Protein 2Y5C (pdb70)

Organism: Homo sapiens (NCBI:txid9606)

InterPro domains:
  IPR001041 2Fe-2S ferredoxin-type iron-sulfur binding domain [PF00111] (77-155)
  IPR001041 2Fe-2S ferredoxin-type iron-sulfur binding domain [PS51085] (68-170)
  IPR001041 2Fe-2S ferredoxin-type iron-sulfur binding domain [cd00207] (71-160)
  IPR001055 Adrenodoxin-like [PR00355] (105-115)
  IPR001055 Adrenodoxin-like [PR00355] (124-138)
  IPR001055 Adrenodoxin-like [PR00355] (147-155)
  IPR001055 Adrenodoxin-like [PTHR23426] (45-182)
  IPR012675 Beta-grasp domain superfamily [G3DSA:3.10.20.30] (64-178)
  IPR018298 Adrenodoxin, iron-sulphur binding site [PS00814] (105-115)
  IPR036010 2Fe-2S ferredoxin-like superfamily [SSF54292] (69-169)

Radius of gyration: 18.87 Å; Cα contacts (8 Å, |Δi|>4): 452; chains: 2; bounding box: 37×44×58 Å

Foldseek 3Di:
DQWAWEWEQALVRDIDIDTDGFFDQQQVRCVVRPHPQDDPPQLPLPAQSQKWFKDPQLQVVADDDDVSQVVRLVPWPPRDPRIGRSRRDGDDNSCRHMYTYDHNDGD/DQWAWEWEQALVRDIRIDTDGFFDQQQVSCVVVVHPQDDVPVLPLPAQSQKWFKDPQCQVVFPDDDPSQVVRLVPWPPRDPRIGRRRRGGDDNSCRHMYTYDHNDGD

GO terms:
  GO:0044571 [2Fe-2S] cluster assembly (P, IDA)
  GO:0044572 [4Fe-4S] cluster assembly (P, IDA)
  GO:0009055 electron transfer activity (F, IDA)
  GO:0006744 ubiquinone biosynthetic process (P, IDA)
  GO:0005739 mitochondrion (C, EXP)
  GO:0005515 protein binding (F, IPI)
  GO:0005739 mitochondrion (C, HTP)
  GO:0005759 mitochondrial matrix (C, TAS)
  GO:0005739 mitochondrion (C, IDA)

CATH classification: 3.10.20.30

Structure (mmCIF, N/CA/C/O backbone):
data_2Y5C
#
_entry.id   2Y5C
#
_cell.length_a   51.380
_cell.length_b   35.450
_cell.length_c   75.510
_cell.angle_alpha   90.00
_cell.angle_beta   105.13
_cell.angle_gamma   90.00
#
_symmetry.space_group_name_H-M   'P 1 21 1'
#
loop_
_entity.id
_entity.type
_entity.pdbx_description
1 polymer 'ADRENODOXIN-LIKE PROTEIN, MITOCHONDRIAL'
2 non-polymer 'FE2/S2 (INORGANIC) CLUSTER'
3 non-polymer 'SULFATE ION'
4 water water
#
loop_
_atom_site.group_PDB
_atom_site.id
_atom_site.type_symbol
_atom_site.label_atom_id
_atom_site.label_alt_id
_atom_site.label_comp_id
_atom_site.label_asym_id
_atom_site.label_entity_id
_atom_site.label_seq_id
_atom_site.pdbx_PDB_ins_code
_atom_site.Cartn_x
_atom_site.Cartn_y
_atom_site.Cartn_z
_atom_site.occupancy
_atom_site.B_iso_or_equiv
_atom_site.auth_seq_id
_atom_site.auth_comp_id
_atom_site.auth_asym_id
_atom_site.auth_atom_id
_atom_site.pdbx_PDB_model_num
ATOM 1 N N . SER A 1 3 ? -0.311 0.595 27.682 1.00 32.73 3 SER A N 1
ATOM 2 C CA . SER A 1 3 ? 0.309 1.086 28.960 1.00 31.43 3 SER A CA 1
ATOM 3 C C . SER A 1 3 ? 0.100 0.139 30.130 1.00 30.25 3 SER A C 1
ATOM 4 O O . SER A 1 3 ? -0.889 -0.592 30.183 1.00 30.18 3 SER A O 1
ATOM 7 N N . ASP A 1 4 ? 1.031 0.182 31.087 1.00 29.31 4 ASP A N 1
ATOM 8 C CA . ASP A 1 4 ? 0.818 -0.450 32.389 1.00 27.76 4 ASP A CA 1
ATOM 9 C C . ASP A 1 4 ? 0.291 0.520 33.463 1.00 24.62 4 ASP A C 1
ATOM 10 O O . ASP A 1 4 ? 0.079 0.108 34.593 1.00 23.25 4 ASP A O 1
ATOM 15 N N . VAL A 1 5 ? 0.089 1.795 33.109 1.00 22.57 5 VAL A N 1
ATOM 16 C CA . VAL A 1 5 ? -0.398 2.807 34.059 1.00 20.61 5 VAL A CA 1
ATOM 17 C C . VAL A 1 5 ? -1.875 2.603 34.341 1.00 18.57 5 VAL A C 1
ATOM 18 O O . VAL A 1 5 ? -2.656 2.316 33.427 1.00 19.31 5 VAL A O 1
ATOM 22 N N . VAL A 1 6 ? -2.233 2.687 35.614 1.00 16.79 6 VAL A N 1
ATOM 23 C CA . VAL A 1 6 ? -3.632 2.731 36.042 1.00 15.90 6 VAL A CA 1
ATOM 24 C C . VAL A 1 6 ? -3.773 3.860 37.059 1.00 15.59 6 VAL A C 1
ATOM 25 O O . VAL A 1 6 ? -3.278 3.777 38.194 1.00 15.32 6 VAL A O 1
ATOM 29 N N . ASN A 1 7 ? -4.439 4.925 36.640 1.00 15.62 7 ASN A N 1
ATOM 30 C CA . ASN A 1 7 ? -4.710 6.049 37.533 1.00 16.53 7 ASN A CA 1
ATOM 31 C C . ASN A 1 7 ? -5.890 5.765 38.417 1.00 16.15 7 ASN A C 1
ATOM 32 O O . ASN A 1 7 ? -6.932 5.310 37.948 1.00 17.35 7 ASN A O 1
ATOM 37 N N . VAL A 1 8 ? -5.728 6.016 39.717 1.00 14.96 8 VAL A N 1
ATOM 38 C CA . VAL A 1 8 ? -6.832 5.916 40.663 1.00 13.47 8 VAL A CA 1
ATOM 39 C C . VAL A 1 8 ? -6.850 7.151 41.567 1.00 13.79 8 VAL A C 1
ATOM 40 O O . VAL A 1 8 ? -5.985 7.987 41.477 1.00 13.63 8 VAL A O 1
ATOM 44 N N . VAL A 1 9 ? -7.882 7.280 42.386 1.00 13.54 9 VAL A N 1
ATOM 45 C CA . VAL A 1 9 ? -7.959 8.376 43.359 1.00 14.38 9 VAL A CA 1
ATOM 46 C C . VAL A 1 9 ? -8.352 7.782 44.703 1.00 14.01 9 VAL A C 1
ATOM 47 O O . VAL A 1 9 ? -9.316 7.014 44.796 1.00 13.01 9 VAL A O 1
ATOM 51 N N . PHE A 1 10 ? -7.566 8.101 45.734 1.00 13.59 10 PHE A N 1
ATOM 52 C CA . PHE A 1 10 ? -7.937 7.825 47.110 1.00 13.39 10 PHE A CA 1
ATOM 53 C C . PHE A 1 10 ? -8.590 9.069 47.685 1.00 14.06 10 PHE A C 1
ATOM 54 O O . PHE A 1 10 ? -8.138 10.213 47.436 1.00 15.18 10 PHE A O 1
ATOM 62 N N . VAL A 1 11 ? -9.682 8.859 48.411 1.00 13.29 11 VAL A N 1
ATOM 63 C CA . VAL A 1 11 ? -10.343 9.943 49.099 1.00 13.92 11 VAL A CA 1
ATOM 64 C C . VAL A 1 11 ? -10.117 9.661 50.572 1.00 14.65 11 VAL A C 1
ATOM 65 O O . VAL A 1 11 ? -10.612 8.660 51.085 1.00 14.39 11 VAL A O 1
ATOM 69 N N . ASP A 1 12 ? -9.318 10.497 51.212 1.00 14.93 12 ASP A N 1
ATOM 70 C CA . ASP A 1 12 ? -8.964 10.268 52.609 1.00 15.42 12 ASP A CA 1
ATOM 71 C C . ASP A 1 12 ? -10.128 10.584 53.570 1.00 15.32 12 ASP A C 1
ATOM 72 O O . ASP A 1 12 ? -11.204 11.010 53.159 1.00 15.32 12 ASP A O 1
ATOM 77 N N . ARG A 1 13 ? -9.925 10.297 54.843 1.00 14.57 13 ARG A N 1
ATOM 78 C CA . ARG A 1 13 ? -11.000 10.445 55.839 1.00 16.39 13 ARG A CA 1
ATOM 79 C C . ARG A 1 13 ? -11.449 11.896 56.038 1.00 18.53 13 ARG A C 1
ATOM 80 O O . ARG A 1 13 ? -12.566 12.133 56.502 1.00 20.30 13 ARG A O 1
ATOM 88 N N . SER A 1 14 ? -10.608 12.858 55.674 1.00 20.56 14 SER A N 1
ATOM 89 C CA . SER A 1 14 ? -10.989 14.268 55.715 1.00 22.95 14 SER A CA 1
ATOM 90 C C . SER A 1 14 ? -11.718 14.745 54.462 1.00 23.46 14 SER A C 1
ATOM 91 O O . SER A 1 14 ? -12.201 15.887 54.421 1.00 24.59 14 SER A O 1
ATOM 94 N N . GLY A 1 15 ? -11.772 13.902 53.437 1.00 21.50 15 GLY A N 1
ATOM 95 C CA . GLY A 1 15 ? -12.441 14.243 52.181 1.00 22.04 15 GLY A CA 1
ATOM 96 C C . GLY A 1 15 ? -11.490 14.706 51.087 1.00 22.32 15 GLY A C 1
ATOM 97 O O . GLY A 1 15 ? -11.921 14.991 49.953 1.00 23.34 15 GLY A O 1
ATOM 98 N N . GLN A 1 16 ? -10.201 14.760 51.407 1.00 22.06 16 GLN A N 1
ATOM 99 C CA . GLN A 1 16 ? -9.161 15.151 50.428 1.00 22.69 16 GLN A CA 1
ATOM 100 C C . GLN A 1 16 ? -8.950 14.070 49.363 1.00 20.23 16 GLN A C 1
ATOM 101 O O . GLN A 1 16 ? -8.762 12.891 49.679 1.00 18.82 16 GLN A O 1
ATOM 107 N N . ARG A 1 17 ? -8.974 14.487 48.099 1.00 19.65 17 ARG A N 1
ATOM 108 C CA . ARG A 1 17 ? -8.741 13.567 46.997 1.00 18.53 17 ARG A CA 1
ATOM 109 C C . ARG A 1 17 ? -7.245 13.500 46.722 1.00 18.52 17 ARG A C 1
ATOM 110 O O . ARG A 1 17 ? -6.560 14.535 46.642 1.00 19.80 17 ARG A O 1
ATOM 118 N N . ILE A 1 18 ? -6.740 12.288 46.583 1.00 16.22 18 ILE A N 1
ATOM 119 C CA . ILE A 1 18 ? -5.321 12.049 46.404 1.00 17.41 18 ILE A CA 1
ATOM 120 C C . ILE A 1 18 ? -5.151 11.188 45.132 1.00 16.04 18 ILE A C 1
ATOM 121 O O . ILE A 1 18 ? -5.324 9.949 45.163 1.00 15.41 18 ILE A O 1
ATOM 126 N N . PRO A 1 19 ? -4.882 11.844 43.992 1.00 17.22 19 PRO A N 1
ATOM 127 C CA . PRO A 1 19 ? -4.684 11.078 42.771 1.00 16.63 19 PRO A CA 1
ATOM 128 C C . PRO A 1 19 ? -3.393 10.296 42.848 1.00 16.99 19 PRO A C 1
ATOM 129 O O . PRO A 1 19 ? -2.381 10.830 43.315 1.00 18.97 19 PRO A O 1
ATOM 133 N N . VAL A 1 20 ? -3.425 9.044 42.401 1.00 16.98 20 VAL A N 1
ATOM 134 C CA . VAL A 1 20 ? -2.234 8.184 42.388 1.00 17.71 20 VAL A CA 1
ATOM 135 C C . VAL A 1 20 ? -2.090 7.487 41.037 1.00 18.79 20 VAL A C 1
ATOM 136 O O . VAL A 1 20 ? -3.044 6.920 40.507 1.00 18.71 20 VAL A O 1
ATOM 140 N N . SER A 1 21 ? -0.884 7.568 40.473 1.00 19.99 21 SER A N 1
ATOM 141 C CA . SER A 1 21 ? -0.565 6.875 39.238 1.00 20.64 21 SER A CA 1
ATOM 142 C C . SER A 1 21 ? -0.031 5.500 39.630 1.00 21.11 21 SER A C 1
ATOM 143 O O . SER A 1 21 ? 1.137 5.344 40.030 1.00 21.88 21 SER A O 1
ATOM 146 N N . GLY A 1 22 ? -0.921 4.524 39.605 1.00 19.54 22 GLY A N 1
ATOM 147 C CA . GLY A 1 22 ? -0.568 3.150 39.907 1.00 20.07 22 GLY A CA 1
ATOM 148 C C . GLY A 1 22 ? -0.186 2.378 38.663 1.00 20.19 22 GLY A C 1
ATOM 149 O O . GLY A 1 22 ? -0.113 2.925 37.558 1.00 19.27 22 GLY A O 1
ATOM 150 N N . ARG A 1 23 ? 0.052 1.088 38.863 1.00 20.17 23 ARG A N 1
ATOM 151 C CA . ARG A 1 23 ? 0.413 0.167 37.795 1.00 20.40 23 ARG A CA 1
ATOM 152 C C . ARG A 1 23 ? -0.441 -1.100 37.850 1.00 20.07 23 ARG A C 1
ATOM 153 O O . ARG A 1 23 ? -0.865 -1.537 38.931 1.00 18.85 23 ARG A O 1
ATOM 161 N N . VAL A 1 24 ? -0.676 -1.694 36.681 1.00 19.43 24 VAL A N 1
ATOM 162 C CA . VAL A 1 24 ? -1.377 -2.974 36.614 1.00 19.97 24 VAL A CA 1
ATOM 163 C C . VAL A 1 24 ? -0.680 -3.975 37.533 1.00 20.55 24 VAL A C 1
ATOM 164 O O . VAL A 1 24 ? 0.551 -4.119 37.489 1.00 20.61 24 VAL A O 1
ATOM 168 N N . GLY A 1 25 ? -1.481 -4.648 38.351 1.00 21.23 25 GLY A N 1
ATOM 169 C CA . GLY A 1 25 ? -0.965 -5.625 39.317 1.00 22.54 25 GLY A CA 1
ATOM 170 C C . GLY A 1 25 ? -0.723 -5.074 40.715 1.00 22.51 25 GLY A C 1
ATOM 171 O O . GLY A 1 25 ? -0.499 -5.849 41.653 1.00 23.54 25 GLY A O 1
ATOM 172 N N . ASP A 1 26 ? -0.774 -3.757 40.890 1.00 21.11 26 ASP A N 1
ATOM 173 C CA . ASP A 1 26 ? -0.590 -3.158 42.226 1.00 20.76 26 ASP A CA 1
ATOM 174 C C . ASP A 1 26 ? -1.713 -3.549 43.183 1.00 19.92 26 ASP A C 1
ATOM 175 O O . ASP A 1 26 ? -2.886 -3.572 42.814 1.00 18.45 26 ASP A O 1
ATOM 180 N N . ASN A 1 27 ? -1.350 -3.851 44.432 1.00 19.94 27 ASN A N 1
ATOM 181 C CA . ASN A 1 27 ? -2.327 -4.073 45.485 1.00 19.59 27 ASN A CA 1
ATOM 182 C C . ASN A 1 27 ? -2.760 -2.706 46.031 1.00 18.30 27 ASN A C 1
ATOM 183 O O . ASN A 1 27 ? -1.919 -1.853 46.316 1.00 19.33 27 ASN A O 1
ATOM 188 N N . VAL A 1 28 ? -4.065 -2.491 46.128 1.00 16.86 28 VAL A N 1
ATOM 189 C CA . VAL A 1 28 ? -4.606 -1.180 46.483 1.00 15.86 28 VAL A CA 1
ATOM 190 C C . VAL A 1 28 ? -4.145 -0.764 47.903 1.00 16.29 28 VAL A C 1
ATOM 191 O O . VAL A 1 28 ? -3.832 0.400 48.134 1.00 16.46 28 VAL A O 1
ATOM 195 N N . LEU A 1 29 ? -4.101 -1.710 48.840 1.00 16.79 29 LEU A N 1
ATOM 196 C CA . LEU A 1 29 ? -3.616 -1.416 50.190 1.00 17.39 29 LEU A CA 1
ATOM 197 C C . LEU A 1 29 ? -2.178 -0.950 50.154 1.00 18.15 29 LEU A C 1
ATOM 198 O O . LEU A 1 29 ? -1.837 0.094 50.726 1.00 18.85 29 LEU A O 1
ATOM 203 N N . HIS A 1 30 ? -1.330 -1.723 49.481 1.00 19.56 30 HIS A N 1
ATOM 204 C CA . HIS A 1 30 ? 0.088 -1.430 49.424 1.00 20.77 30 HIS A CA 1
ATOM 205 C C . HIS A 1 30 ? 0.351 -0.123 48.687 1.00 19.70 30 HIS A C 1
ATOM 206 O O . HIS A 1 30 ? 1.188 0.664 49.113 1.00 20.22 30 HIS A O 1
ATOM 213 N N . LEU A 1 31 ? -0.430 0.138 47.630 1.00 17.88 31 LEU A N 1
ATOM 214 C CA . LEU A 1 31 ? -0.313 1.384 46.871 1.00 17.55 31 LEU A CA 1
ATOM 215 C C . LEU A 1 31 ? -0.651 2.598 47.730 1.00 16.98 31 LEU A C 1
ATOM 216 O O 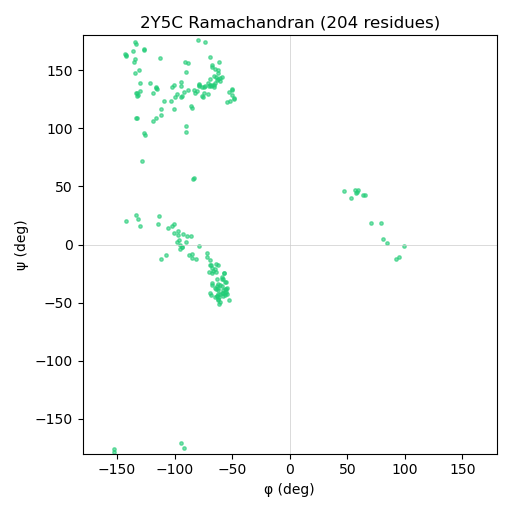. LEU A 1 31 ? 0.045 3.605 47.698 1.00 18.04 31 LEU A O 1
ATOM 221 N N . ALA A 1 32 ? -1.729 2.494 48.507 1.00 17.32 32 ALA A N 1
ATOM 222 C CA . ALA A 1 32 ? -2.148 3.569 49.377 1.00 17.17 32 ALA A CA 1
ATOM 223 C C . ALA A 1 32 ? -1.012 3.920 50.352 1.00 19.04 32 ALA A C 1
ATOM 224 O O . ALA A 1 32 ? -0.685 5.086 50.560 1.00 19.85 32 ALA A O 1
ATOM 226 N N . GLN A 1 33 ? -0.396 2.885 50.910 1.00 20.56 33 GLN A N 1
ATOM 227 C CA . GLN A 1 33 ? 0.652 3.050 51.898 1.00 23.46 33 GLN A CA 1
ATOM 228 C C . GLN A 1 33 ? 1.911 3.672 51.299 1.00 25.19 33 GLN A C 1
ATOM 229 O O . GLN A 1 33 ? 2.602 4.449 51.958 1.00 26.83 33 GLN A O 1
ATOM 235 N N . ARG A 1 34 ? 2.176 3.369 50.036 1.00 25.28 34 ARG A N 1
ATOM 236 C CA . ARG A 1 34 ? 3.292 3.990 49.313 1.00 27.31 34 ARG A CA 1
ATOM 237 C C . ARG A 1 34 ? 3.121 5.482 49.060 1.00 26.84 34 ARG A C 1
ATOM 238 O O . ARG A 1 34 ? 4.116 6.198 48.876 1.00 28.75 34 ARG A O 1
ATOM 246 N N . HIS A 1 35 ? 1.872 5.952 49.068 1.00 25.03 35 HIS A N 1
ATOM 247 C CA . HIS A 1 35 ? 1.547 7.325 48.733 1.00 24.88 35 HIS A CA 1
ATOM 248 C C . HIS A 1 35 ? 0.994 8.156 49.897 1.00 25.33 35 HIS A C 1
ATOM 249 O O . HIS A 1 35 ? 0.317 9.170 49.697 1.00 24.90 35 HIS A O 1
ATOM 256 N N . GLY A 1 36 ? 1.337 7.749 51.118 1.00 25.12 36 GLY A N 1
ATOM 257 C CA . GLY A 1 36 ? 0.995 8.523 52.299 1.00 26.01 36 GLY A CA 1
ATOM 258 C C . GLY A 1 36 ? -0.481 8.530 52.661 1.00 24.35 36 GLY A C 1
ATOM 259 O O . GLY A 1 36 ? -0.920 9.408 53.412 1.00 25.62 36 GLY A O 1
ATOM 260 N N . VAL A 1 37 ? -1.249 7.567 52.140 1.00 22.22 37 VAL A N 1
ATOM 261 C CA . VAL A 1 37 ? -2.664 7.451 52.485 1.00 20.88 37 VAL A CA 1
ATOM 262 C C . VAL A 1 37 ? -2.778 6.498 53.671 1.00 20.75 37 VAL A C 1
ATOM 263 O O . VAL A 1 37 ? -2.184 5.414 53.662 1.00 21.45 37 VAL A O 1
ATOM 267 N N . ASP A 1 38 ? -3.527 6.914 54.690 1.00 20.71 38 ASP A N 1
ATOM 268 C CA . ASP A 1 38 ? -3.585 6.183 55.974 1.00 21.32 38 ASP A CA 1
ATOM 269 C C . ASP A 1 38 ? -4.603 5.040 55.938 1.00 20.45 38 ASP A C 1
ATOM 270 O O . ASP A 1 38 ? -5.513 4.967 56.763 1.00 20.44 38 ASP A O 1
ATOM 275 N N . LEU A 1 39 ? -4.428 4.150 54.973 1.00 19.72 39 LEU A N 1
ATOM 276 C CA . LEU A 1 39 ? -5.189 2.918 54.911 1.00 19.74 39 LEU A CA 1
ATOM 277 C C . LEU A 1 39 ? -4.319 1.844 55.542 1.00 20.33 39 LEU A C 1
ATOM 278 O O . LEU A 1 39 ? -3.263 1.506 55.011 1.00 22.40 39 LEU A O 1
ATOM 283 N N A GLU A 1 40 ? -4.719 1.342 56.699 0.50 20.46 40 GLU A N 1
ATOM 284 N N B GLU A 1 40 ? -4.806 1.326 56.668 0.50 19.97 40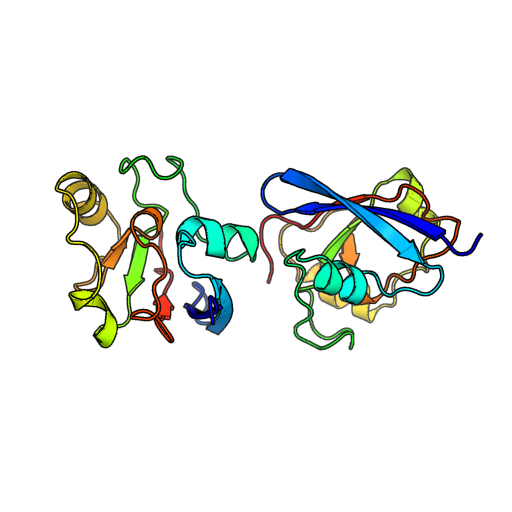 GLU A N 1
ATOM 285 C CA A GLU A 1 40 ? -3.913 0.354 57.404 0.50 21.53 40 GLU A CA 1
ATOM 286 C CA B GLU A 1 40 ? -4.137 0.340 57.516 0.50 20.57 40 GLU A CA 1
ATOM 287 C C A GLU A 1 40 ? -4.442 -1.042 57.198 0.50 20.51 40 GLU A C 1
ATOM 288 C C B GLU A 1 40 ? -4.441 -1.065 57.014 0.50 20.00 40 GLU A C 1
ATOM 289 O O A GLU A 1 40 ? -5.650 -1.234 57.086 0.50 19.24 40 GLU A O 1
ATOM 290 O O B GLU A 1 40 ? -5.495 -1.295 56.428 0.50 18.70 40 GLU A O 1
ATOM 301 N N . GLY A 1 41 ? -3.520 -2.003 57.207 1.00 21.25 41 GLY A N 1
ATOM 302 C CA . GLY A 1 41 ? -3.803 -3.407 56.917 1.00 21.89 41 GLY A CA 1
ATOM 303 C C . GLY A 1 41 ? -3.296 -4.241 58.085 1.00 23.44 41 GLY A C 1
ATOM 304 O O . GLY A 1 41 ? -2.205 -4.830 58.027 1.00 26.82 41 GLY A O 1
ATOM 305 N N . ALA A 1 42 ? -4.093 -4.275 59.150 1.00 23.52 42 ALA A N 1
ATOM 306 C CA . ALA A 1 42 ? -3.678 -4.882 60.412 1.00 24.96 42 ALA A CA 1
ATOM 307 C C . ALA A 1 42 ? -3.220 -6.325 60.246 1.00 26.62 42 ALA A C 1
ATOM 308 O O . ALA A 1 42 ? -2.206 -6.736 60.838 1.00 27.92 42 ALA A O 1
ATOM 310 N N . CYS A 1 43 ? -3.927 -7.098 59.426 1.00 26.38 43 CYS A N 1
ATOM 311 C CA . CYS A 1 43 ? -3.621 -8.526 59.290 1.00 28.44 43 CYS A CA 1
ATOM 312 C C . CYS A 1 43 ? -2.743 -8.839 58.089 1.00 30.16 43 CYS A C 1
ATOM 313 O O . CYS A 1 43 ? -2.516 -10.015 57.786 1.00 32.17 43 CYS A O 1
ATOM 316 N N . GLU A 1 44 ? -2.229 -7.798 57.431 1.00 30.07 44 GLU A N 1
ATOM 317 C CA . GLU A 1 44 ? -1.285 -7.948 56.321 1.00 32.29 44 GLU A CA 1
ATOM 318 C C . GLU A 1 44 ? -1.899 -8.759 55.182 1.00 31.94 44 GLU A C 1
ATOM 319 O O . GLU A 1 44 ? -1.289 -9.709 54.659 1.00 32.69 44 GLU A O 1
ATOM 325 N N . ALA A 1 45 ? -3.121 -8.398 54.830 1.00 29.94 45 ALA A N 1
ATOM 326 C CA . ALA A 1 45 ? -3.807 -8.950 53.674 1.00 30.41 45 ALA A CA 1
ATOM 327 C C . ALA A 1 45 ? -4.118 -10.446 53.806 1.00 32.32 45 ALA A C 1
ATOM 328 O O . ALA A 1 45 ? -3.979 -11.189 52.841 1.00 34.30 45 ALA A O 1
ATOM 330 N N . SER A 1 46 ? -4.573 -10.854 54.989 1.00 33.14 46 SER A N 1
ATOM 331 C CA . SER A 1 46 ? -4.908 -12.252 55.289 1.00 34.91 46 SER A CA 1
ATOM 332 C C . SER A 1 46 ? -6.402 -12.506 55.575 1.00 33.71 46 SER A C 1
ATOM 333 O O . SER A 1 46 ? -6.756 -13.546 56.146 1.00 34.22 46 SER A O 1
ATOM 336 N N . LEU A 1 47 ? -7.272 -11.569 55.181 1.00 31.15 47 LEU A N 1
ATOM 337 C CA . LEU A 1 47 ? -8.724 -11.709 55.369 1.00 29.85 47 LEU A CA 1
ATOM 338 C C . LEU A 1 47 ? -9.105 -12.022 56.834 1.00 30.10 47 LEU A C 1
ATOM 339 O O . LEU A 1 47 ? -10.004 -12.832 57.125 1.00 30.90 47 LEU A O 1
ATOM 344 N N . ALA A 1 48 ? -8.413 -11.363 57.759 1.00 28.73 48 ALA A N 1
ATOM 345 C CA . ALA A 1 48 ? -8.624 -11.572 59.185 1.00 29.50 48 ALA A CA 1
ATOM 346 C C . ALA A 1 48 ? -8.806 -10.259 59.938 1.00 27.43 48 ALA A C 1
ATOM 347 O O . ALA A 1 48 ? -8.729 -10.223 61.168 1.00 27.91 48 ALA A O 1
ATOM 349 N N . CYS A 1 49 ? -9.076 -9.176 59.204 1.00 25.66 49 CYS A N 1
ATOM 350 C CA . CYS A 1 49 ? -9.410 -7.906 59.820 1.00 23.74 49 CYS A CA 1
ATOM 351 C C . CYS A 1 49 ? -10.277 -7.117 58.852 1.00 22.30 49 CYS A C 1
ATOM 352 O O . CYS A 1 49 ? -10.629 -7.601 57.776 1.00 21.55 49 CYS A O 1
ATOM 355 N N . SER A 1 50 ? -10.656 -5.912 59.220 1.00 21.63 50 SER A N 1
ATOM 356 C CA . SER A 1 50 ? -11.355 -5.075 58.246 1.00 19.47 50 SER A CA 1
ATOM 357 C C . SER A 1 50 ? -10.770 -3.682 58.188 1.00 17.95 50 SER A C 1
ATOM 358 O O . SER A 1 50 ? -11.431 -2.759 57.724 1.00 16.36 50 SER A O 1
ATOM 361 N N . THR A 1 51 ? -9.523 -3.528 58.610 1.00 17.07 51 THR A N 1
ATOM 362 C CA . THR A 1 51 ? -8.926 -2.196 58.685 1.00 16.50 51 THR A CA 1
ATOM 363 C C . THR A 1 51 ? -8.719 -1.576 57.299 1.00 15.68 51 THR A C 1
ATOM 364 O O . THR A 1 51 ? -8.670 -0.336 57.192 1.00 15.55 51 THR A O 1
ATOM 368 N N . CYS A 1 52 ? -8.599 -2.426 56.275 1.00 15.38 52 CYS A N 1
ATOM 369 C CA . CYS A 1 52 ? -8.369 -2.001 54.871 1.00 13.89 52 CYS A CA 1
ATOM 370 C C . CYS A 1 52 ? -9.653 -1.672 54.094 1.00 12.73 52 CYS A C 1
ATOM 371 O O . CYS A 1 52 ? -9.626 -1.422 52.876 1.00 11.42 52 CYS A O 1
ATOM 374 N N . HIS A 1 53 ? -10.764 -1.666 54.811 1.00 12.24 53 HIS A N 1
ATOM 375 C CA . HIS A 1 53 ? -12.075 -1.332 54.293 1.00 11.65 53 HIS A CA 1
ATOM 376 C C . HIS A 1 53 ? -12.021 -0.043 53.481 1.00 11.93 53 HIS A C 1
ATOM 377 O O . HIS A 1 53 ? -11.554 1.004 53.964 1.00 11.75 53 HIS A O 1
ATOM 384 N N . VAL A 1 54 ? -12.515 -0.129 52.250 1.00 11.70 54 VAL A N 1
ATOM 385 C CA . VAL A 1 54 ? -12.746 1.059 51.428 1.00 11.20 54 VAL A CA 1
ATOM 386 C C . VAL A 1 54 ? -14.102 1.025 50.736 1.00 11.61 54 VAL A C 1
ATOM 387 O O . VAL A 1 54 ? -14.699 -0.039 50.582 1.00 12.32 54 VAL A O 1
ATOM 391 N N . TYR A 1 55 ? -14.573 2.194 50.326 1.00 11.07 55 TYR A N 1
ATOM 392 C CA . TYR A 1 55 ? -15.719 2.279 49.429 1.00 11.23 55 TYR A CA 1
ATOM 393 C C . TYR A 1 55 ? -15.204 2.456 47.998 1.00 12.88 55 TYR A C 1
ATOM 394 O O . TYR A 1 55 ? -14.363 3.321 47.740 1.00 14.02 55 TYR A O 1
ATOM 403 N N . VAL A 1 56 ? -15.704 1.632 47.075 1.00 13.57 56 VAL A N 1
ATOM 404 C CA . VAL A 1 56 ? -15.285 1.663 45.682 1.00 13.77 56 VAL A CA 1
ATOM 405 C C . VAL A 1 56 ? -16.331 2.370 44.856 1.00 14.92 56 VAL A C 1
ATOM 406 O O . VAL A 1 56 ? -17.532 2.125 45.030 1.00 15.71 56 VAL A O 1
ATOM 410 N N . SER A 1 57 ? -15.887 3.258 43.963 1.00 15.33 57 SER A N 1
ATOM 411 C CA . SER A 1 57 ? -16.794 3.965 43.072 1.00 17.24 57 SER A CA 1
ATOM 412 C C . SER A 1 57 ? -17.750 2.981 42.371 1.00 18.47 57 SER A C 1
ATOM 413 O O . SER A 1 57 ? -17.346 1.939 41.882 1.00 16.96 57 SER A O 1
ATOM 416 N N . GLU A 1 58 ? -19.030 3.334 42.365 1.00 20.79 58 GLU A N 1
ATOM 417 C CA . GLU A 1 58 ? -20.095 2.452 41.903 1.00 23.78 58 GLU A CA 1
ATOM 418 C C . GLU A 1 58 ? -19.887 1.928 40.484 1.00 25.60 58 GLU A C 1
ATOM 419 O O . GLU A 1 58 ? -20.201 0.774 40.194 1.00 27.45 58 GLU A O 1
ATOM 425 N N . ASP A 1 59 ? -19.373 2.783 39.604 1.00 26.22 59 ASP A N 1
ATOM 426 C CA . ASP A 1 59 ? -19.048 2.415 38.222 1.00 27.98 59 ASP A CA 1
ATOM 427 C C . ASP A 1 59 ? -17.970 1.334 38.064 1.00 26.32 59 ASP A C 1
ATOM 428 O O . ASP A 1 59 ? -17.811 0.772 36.979 1.00 27.07 59 ASP A O 1
ATOM 433 N N . HIS A 1 60 ? -17.182 1.081 39.102 1.00 23.51 60 HIS A N 1
ATOM 434 C CA . HIS A 1 60 ? -16.117 0.084 39.022 1.00 22.23 60 HIS A CA 1
ATOM 435 C C . HIS A 1 60 ? -16.373 -1.142 39.888 1.00 22.45 60 HIS A C 1
ATOM 436 O O . HIS A 1 60 ? -15.689 -2.136 39.751 1.00 21.07 60 HIS A O 1
ATOM 443 N N . LEU A 1 61 ? -17.353 -1.066 40.777 1.00 23.71 61 LEU A N 1
ATOM 444 C CA . LEU A 1 61 ? -17.605 -2.138 41.733 1.00 24.00 61 LEU A CA 1
ATOM 445 C C . LEU A 1 61 ? -17.810 -3.519 41.066 1.00 25.75 61 LEU A C 1
ATOM 446 O O . LEU A 1 61 ? -17.233 -4.504 41.538 1.00 26.89 61 LEU A O 1
ATOM 451 N N . ASP A 1 62 ? -18.566 -3.566 39.963 1.00 26.51 62 ASP A N 1
ATOM 452 C CA . ASP A 1 62 ? -18.906 -4.806 39.249 1.00 28.03 62 ASP A CA 1
ATOM 453 C C . ASP A 1 62 ? -17.784 -5.327 38.346 1.00 27.53 62 ASP A C 1
ATOM 454 O O . ASP A 1 62 ? -17.944 -6.356 37.675 1.00 29.67 62 ASP A O 1
ATOM 456 N N . LEU A 1 63 ? -16.669 -4.598 38.292 1.00 24.81 63 LEU A N 1
ATOM 457 C CA . LEU A 1 63 ? -15.487 -5.048 37.560 1.00 24.72 63 LEU A CA 1
ATOM 458 C C . LEU A 1 63 ? -14.458 -5.764 38.451 1.00 24.34 63 LEU A C 1
ATOM 459 O O . LEU A 1 63 ? -13.437 -6.259 37.938 1.00 25.32 63 LEU A O 1
ATOM 464 N N . LEU A 1 64 ? -14.719 -5.809 39.763 1.00 23.01 64 LEU A N 1
ATOM 465 C CA . LEU A 1 64 ? -13.849 -6.469 40.746 1.00 22.39 64 LEU A CA 1
ATOM 466 C C . LEU A 1 64 ? -14.197 -7.924 40.909 1.00 24.35 64 LEU A C 1
ATOM 467 O O . LEU A 1 64 ? -15.330 -8.304 40.659 1.00 24.90 64 LEU A O 1
ATOM 472 N N . PRO A 1 65 ? -13.232 -8.745 41.363 1.00 24.96 65 PRO A N 1
ATOM 473 C CA . PRO A 1 65 ? -13.541 -10.131 41.693 1.00 26.57 65 PRO A CA 1
ATOM 474 C C . PRO A 1 65 ? -14.607 -10.181 42.758 1.00 26.78 65 PRO A C 1
ATOM 475 O O . PRO A 1 65 ? -14.619 -9.295 43.636 1.00 25.14 65 PRO A O 1
ATOM 479 N N . PRO A 1 66 ? -15.503 -11.180 42.679 1.00 28.53 66 PRO A N 1
ATOM 480 C CA . PRO A 1 66 ? -16.518 -11.319 43.722 1.00 29.08 66 PRO A CA 1
ATOM 481 C C . PRO A 1 66 ? -15.842 -11.578 45.058 1.00 28.81 66 PRO A C 1
ATOM 482 O O . PRO A 1 66 ? -14.815 -12.269 45.106 1.00 29.40 66 PRO A O 1
ATOM 486 N N . PRO A 1 67 ? -16.391 -11.005 46.142 1.00 28.15 67 PRO A N 1
ATOM 487 C CA . PRO A 1 67 ? -15.695 -11.220 47.413 1.00 27.81 67 PRO A CA 1
ATOM 488 C C . PRO A 1 67 ? -15.731 -12.702 47.822 1.00 29.92 67 PRO A C 1
ATOM 489 O O . PRO A 1 67 ? -16.707 -13.418 47.533 1.00 31.32 67 PRO A O 1
ATOM 493 N N . GLU A 1 68 ? -14.649 -13.157 48.449 1.00 30.02 68 GLU A N 1
ATOM 494 C CA . GLU A 1 68 ? -14.641 -14.410 49.186 1.00 31.64 68 GLU A CA 1
ATOM 495 C C . GLU A 1 68 ? -15.656 -14.358 50.352 1.00 31.11 68 GLU A C 1
ATOM 496 O O . GLU A 1 68 ? -16.016 -13.285 50.831 1.00 28.10 68 GLU A O 1
ATOM 502 N N . GLU A 1 69 ? -16.114 -15.519 50.815 1.00 32.14 69 GLU A N 1
ATOM 503 C CA . GLU A 1 69 ? -16.988 -15.531 52.001 1.00 32.49 69 GLU A CA 1
ATOM 504 C C . GLU A 1 69 ? -16.303 -14.879 53.209 1.00 30.17 69 GLU A C 1
ATOM 505 O O . GLU A 1 69 ? -16.955 -14.126 53.961 1.00 28.52 69 GLU A O 1
ATOM 511 N N . ARG A 1 70 ? -15.002 -15.119 53.396 1.00 29.23 70 ARG A N 1
ATOM 512 C CA . ARG A 1 70 ? -14.268 -14.466 54.504 1.00 28.87 70 ARG A CA 1
ATOM 513 C C . ARG A 1 70 ? -14.277 -12.939 54.410 1.00 25.17 70 ARG A C 1
ATOM 514 O O . ARG A 1 70 ? -14.276 -12.256 55.435 1.00 23.90 70 ARG A O 1
ATOM 522 N N . GLU A 1 71 ? -14.240 -12.394 53.190 1.00 23.60 71 GLU A N 1
ATOM 523 C CA . GLU A 1 71 ? -14.322 -10.946 53.034 1.00 21.56 71 GLU A CA 1
ATOM 524 C C . GLU A 1 71 ? -15.692 -10.465 53.503 1.00 21.51 71 GLU A C 1
ATOM 525 O O . GLU A 1 71 ? -15.782 -9.452 54.191 1.00 19.51 71 GLU A O 1
ATOM 531 N N . ASP A 1 72 ? -16.758 -11.171 53.100 1.00 22.83 72 ASP A N 1
ATOM 532 C CA . ASP A 1 72 ? -18.119 -10.810 53.540 1.00 23.82 72 ASP A CA 1
ATOM 533 C C . ASP A 1 72 ? -18.207 -10.840 55.069 1.00 23.07 72 ASP A C 1
ATOM 534 O O . ASP A 1 72 ? -18.798 -9.939 55.671 1.00 23.12 72 ASP A O 1
ATOM 539 N N . ASP A 1 73 ? -17.595 -11.857 55.672 1.00 23.61 73 ASP A N 1
ATOM 540 C CA . ASP A 1 73 ? -17.590 -12.020 57.140 1.00 24.27 73 ASP A CA 1
ATOM 541 C C . ASP A 1 73 ? -16.903 -10.850 57.828 1.00 22.24 73 ASP A C 1
ATOM 542 O O . ASP A 1 73 ? -17.380 -10.353 58.860 1.00 21.51 73 ASP A O 1
ATOM 547 N N . MET A 1 74 ? -15.749 -10.452 57.299 1.00 20.92 74 MET A N 1
ATOM 548 C CA . MET A 1 74 ? -14.992 -9.337 57.874 1.00 19.51 74 MET A CA 1
ATOM 549 C C . MET A 1 74 ? -15.725 -8.008 57.681 1.00 18.29 74 MET A C 1
ATOM 550 O O . MET A 1 74 ? -15.808 -7.188 58.606 1.00 18.18 74 MET A O 1
ATOM 555 N N . L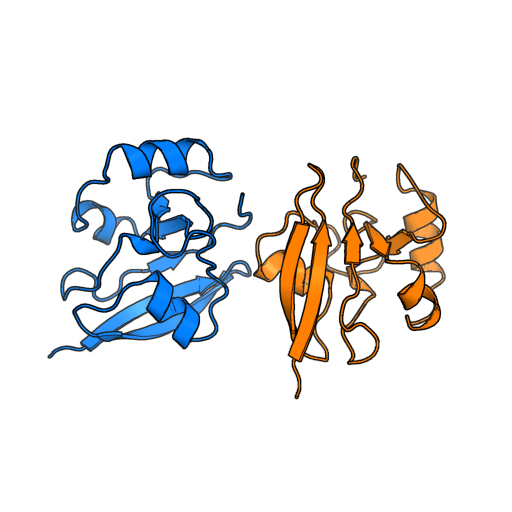EU A 1 75 ? -16.266 -7.785 56.485 1.00 17.21 75 LEU A N 1
ATOM 556 C CA . LEU A 1 75 ? -17.025 -6.561 56.218 1.00 16.86 75 LEU A CA 1
ATOM 557 C C . LEU A 1 75 ? -18.293 -6.438 57.066 1.00 16.72 75 LEU A C 1
ATOM 558 O O . LEU A 1 75 ? -18.664 -5.345 57.474 1.00 15.97 75 LEU A O 1
ATOM 563 N N . ASP A 1 76 ? -18.949 -7.552 57.339 1.00 17.70 76 ASP A N 1
ATOM 564 C CA . ASP A 1 76 ? -20.147 -7.522 58.192 1.00 18.60 76 ASP A CA 1
ATOM 565 C C . ASP A 1 76 ? -19.850 -6.952 59.578 1.00 17.98 76 ASP A C 1
ATOM 566 O O . ASP A 1 76 ? -20.752 -6.423 60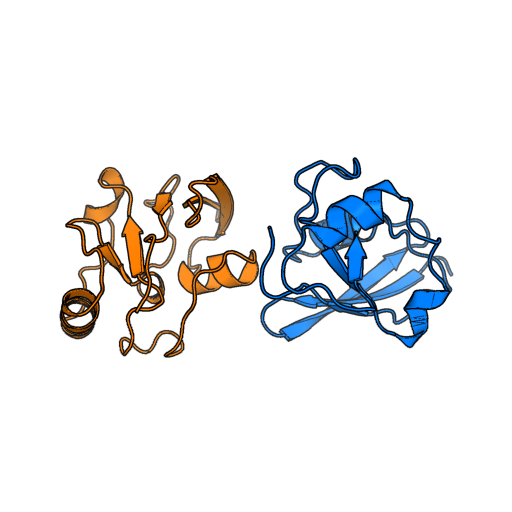.247 1.00 17.86 76 ASP A O 1
ATOM 571 N N . MET A 1 77 ? -18.611 -7.112 60.034 1.00 18.20 77 MET A N 1
ATOM 572 C CA . MET A 1 77 ? -18.176 -6.574 61.331 1.00 18.64 77 MET A CA 1
ATOM 573 C C . MET A 1 77 ? -17.728 -5.113 61.287 1.00 17.72 77 MET A C 1
ATOM 574 O O . MET A 1 77 ? -17.566 -4.483 62.355 1.00 19.03 77 MET A O 1
ATOM 579 N N . ALA A 1 78 ? -17.543 -4.566 60.083 1.00 16.51 78 ALA A N 1
ATOM 580 C CA . ALA A 1 78 ? -16.918 -3.252 59.908 1.00 15.78 78 ALA A CA 1
ATOM 581 C C . ALA A 1 78 ? -17.931 -2.148 60.201 1.00 16.36 78 ALA A C 1
ATOM 582 O O . ALA A 1 78 ? -19.078 -2.218 59.741 1.00 16.37 78 ALA A O 1
ATOM 584 N N . PRO A 1 79 ? -17.497 -1.098 60.899 1.00 15.78 79 PRO A N 1
ATOM 585 C CA . PRO A 1 79 ? -18.359 0.079 61.021 1.00 16.18 79 PRO A CA 1
ATOM 586 C C . PRO A 1 79 ? -18.598 0.760 59.670 1.00 15.67 79 PRO A C 1
ATOM 587 O O . PRO A 1 79 ? -17.749 0.699 58.762 1.00 14.73 79 PRO A O 1
ATOM 591 N N . LEU A 1 80 ? -19.758 1.404 59.536 1.00 15.91 80 LEU A N 1
ATOM 592 C CA . LEU A 1 80 ? -20.078 2.235 58.340 1.00 16.30 80 LEU A CA 1
ATOM 593 C C . LEU A 1 80 ? -19.994 1.451 57.024 1.00 15.42 80 LEU A C 1
ATOM 594 O O . LEU A 1 80 ? -19.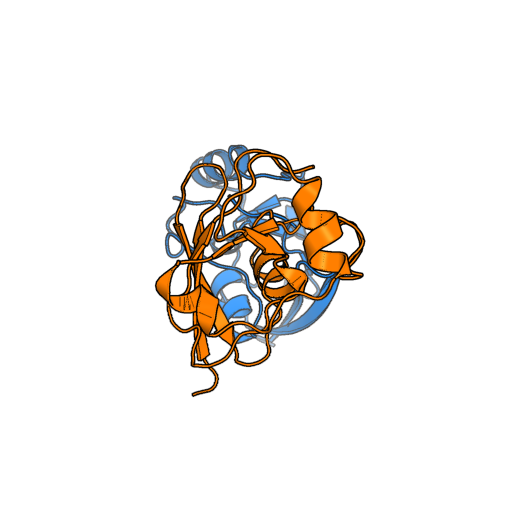483 1.932 55.991 1.00 14.83 80 LEU A O 1
ATOM 599 N N . LEU A 1 81 ? -20.559 0.254 57.070 1.00 15.78 81 LEU A N 1
ATOM 600 C CA . LEU A 1 81 ? -20.647 -0.602 55.903 1.00 15.53 81 LEU A CA 1
ATOM 601 C C . LEU A 1 81 ? -21.587 -0.005 54.857 1.00 16.62 81 LEU A C 1
ATOM 602 O O . LEU A 1 81 ? -22.677 0.499 55.181 1.00 17.62 81 LEU A O 1
ATOM 607 N N . GLN A 1 82 ? -21.174 -0.072 53.594 1.00 16.36 82 GLN A N 1
ATOM 608 C CA . GLN A 1 82 ? -22.013 0.362 52.477 1.00 17.31 82 GLN A CA 1
ATOM 609 C C . GLN A 1 82 ? -22.137 -0.729 51.430 1.00 17.59 82 GLN A C 1
ATOM 610 O O . GLN A 1 82 ? -21.405 -1.739 51.458 1.00 16.68 82 GLN A O 1
ATOM 616 N N . GLU A 1 83 ? -23.068 -0.535 50.501 1.00 19.80 83 GLU A N 1
ATOM 617 C CA . GLU A 1 83 ? -23.242 -1.483 49.393 1.00 21.23 83 GLU A CA 1
ATOM 618 C C . GLU A 1 83 ? -21.966 -1.634 48.566 1.00 19.51 83 GLU A C 1
ATOM 619 O O . GLU A 1 83 ? -21.725 -2.700 47.987 1.00 20.77 83 GLU A O 1
ATOM 625 N N . ASN A 1 84 ? -21.158 -0.571 48.516 1.00 18.09 84 ASN A N 1
ATOM 626 C CA . ASN A 1 84 ? -19.938 -0.524 47.720 1.00 16.73 84 ASN A CA 1
ATOM 627 C C . ASN A 1 84 ? -18.656 -0.726 48.535 1.00 15.23 84 ASN A C 1
ATOM 628 O O . ASN A 1 84 ? -17.547 -0.475 48.052 1.00 15.38 84 ASN A O 1
ATOM 633 N N . SER A 1 85 ? -18.808 -1.233 49.755 1.00 14.02 85 SER A N 1
ATOM 634 C CA . SER A 1 85 ? -17.645 -1.604 50.590 1.00 13.37 85 SER A CA 1
ATOM 635 C C . SER A 1 85 ? -16.911 -2.822 50.067 1.00 13.40 85 SER A C 1
ATOM 636 O O . SER A 1 85 ? -17.531 -3.828 49.684 1.00 15.39 85 SER A O 1
ATOM 639 N N . ARG A 1 86 ? -15.576 -2.737 50.075 1.00 12.89 86 ARG A N 1
ATOM 640 C CA . ARG A 1 86 ? -14.688 -3.856 49.809 1.00 13.18 86 ARG A CA 1
ATOM 641 C C . ARG A 1 86 ? -13.468 -3.764 50.735 1.00 13.37 86 ARG A C 1
ATOM 642 O O . ARG A 1 86 ? -13.158 -2.698 51.282 1.00 13.66 86 ARG A O 1
ATOM 650 N N . LEU A 1 87 ? -12.766 -4.875 50.880 1.00 14.40 87 LEU A N 1
ATOM 651 C CA . LEU A 1 87 ? -11.489 -4.888 51.573 1.00 15.10 87 LEU A CA 1
ATOM 652 C C . LEU A 1 87 ? -10.426 -4.493 50.573 1.00 15.65 87 LEU A C 1
ATOM 653 O O . LEU A 1 87 ? -10.219 -5.186 49.577 1.00 15.90 87 LEU A O 1
ATOM 658 N N . GLY A 1 88 ? -9.757 -3.377 50.846 1.00 14.99 88 GLY A N 1
ATOM 659 C CA . GLY A 1 88 ? -8.734 -2.871 49.940 1.00 16.26 88 GLY A CA 1
ATOM 660 C C . GLY A 1 88 ? -7.610 -3.830 49.596 1.00 17.17 88 GLY A C 1
ATOM 661 O O . GLY A 1 88 ? -7.070 -3.789 48.474 1.00 17.15 88 GLY A O 1
ATOM 662 N N . CYS A 1 89 ? -7.244 -4.698 50.540 1.00 17.03 89 CYS A N 1
ATOM 663 C CA . CYS A 1 89 ? -6.156 -5.638 50.317 1.00 18.66 89 CYS A CA 1
ATOM 664 C C . CYS A 1 89 ? -6.517 -6.724 49.294 1.00 18.89 89 CYS A C 1
ATOM 665 O O . CYS A 1 89 ? -5.636 -7.469 48.833 1.00 21.83 89 CYS A O 1
ATOM 668 N N . GLN A 1 90 ? -7.806 -6.832 48.964 1.00 18.45 90 GLN A N 1
ATOM 669 C CA . GLN A 1 90 ? -8.296 -7.798 47.989 1.00 18.93 90 GLN A CA 1
ATOM 670 C C . GLN A 1 90 ? -8.392 -7.235 46.571 1.00 19.29 90 GLN A C 1
ATOM 671 O O . GLN A 1 90 ? -8.771 -7.974 45.648 1.00 19.83 90 GLN A O 1
ATOM 677 N N . ILE A 1 91 ? -8.071 -5.946 46.411 1.00 17.26 91 ILE A N 1
ATOM 678 C CA . ILE A 1 91 ? -8.167 -5.272 45.117 1.00 17.48 91 ILE A CA 1
ATOM 679 C C . ILE A 1 91 ? -6.788 -5.106 44.459 1.00 17.90 91 ILE A C 1
ATOM 680 O O . ILE A 1 91 ? -5.856 -4.523 45.040 1.00 17.47 91 ILE A O 1
ATOM 685 N N . VAL A 1 92 ? -6.663 -5.635 43.242 1.00 18.30 92 VAL A N 1
ATOM 686 C CA . VAL A 1 92 ? -5.443 -5.468 42.457 1.00 18.95 92 VAL A CA 1
ATOM 687 C C . VAL A 1 92 ? -5.783 -4.670 41.197 1.00 18.55 92 VAL A C 1
ATOM 688 O O . VAL A 1 92 ? -6.797 -4.922 40.537 1.00 20.01 92 VAL A O 1
ATOM 692 N N . LEU A 1 93 ? -4.942 -3.694 40.883 1.00 17.44 93 LEU A N 1
ATOM 693 C CA . LEU A 1 93 ? -5.221 -2.810 39.753 1.00 16.98 93 LEU A CA 1
ATOM 694 C C . LEU A 1 93 ? -5.182 -3.524 38.406 1.00 17.63 93 LEU A C 1
ATOM 695 O O . LEU A 1 93 ? -4.318 -4.362 38.142 1.00 18.86 93 LEU A O 1
ATOM 700 N N . THR A 1 94 ? -6.167 -3.196 37.569 1.00 18.14 94 THR A N 1
ATOM 701 C CA . THR A 1 94 ? -6.232 -3.612 36.181 1.00 19.01 94 THR A CA 1
ATOM 702 C C . THR A 1 94 ? -6.650 -2.393 35.353 1.00 18.21 94 THR A C 1
ATOM 703 O O . THR A 1 94 ? -7.133 -1.392 35.914 1.00 18.10 94 THR A O 1
ATOM 707 N N . PRO A 1 95 ? -6.511 -2.465 34.015 1.00 19.28 95 PRO A N 1
ATOM 708 C CA . PRO A 1 95 ? -6.980 -1.331 33.216 1.00 19.03 95 PRO A CA 1
ATOM 709 C C . PRO A 1 95 ? -8.454 -0.969 33.420 1.00 18.46 95 PRO A C 1
ATOM 710 O O . PRO A 1 95 ? -8.832 0.199 33.250 1.00 18.73 95 PRO A O 1
ATOM 714 N N . GLU A 1 96 ? -9.263 -1.936 33.850 1.00 19.43 96 GLU A N 1
ATOM 715 C CA . GLU A 1 96 ? -10.684 -1.712 34.094 1.00 20.13 96 GLU A CA 1
ATOM 716 C C . GLU A 1 96 ? -10.944 -0.798 35.308 1.00 18.82 96 GLU A C 1
ATOM 717 O O . GLU A 1 96 ? -12.042 -0.286 35.462 1.00 19.32 96 GLU A O 1
ATOM 723 N N . LEU A 1 97 ? -9.944 -0.636 36.169 1.00 17.24 97 LEU A N 1
ATOM 724 C CA . LEU A 1 97 ? -10.040 0.250 37.337 1.00 16.78 97 LEU A CA 1
ATOM 725 C C . LEU A 1 97 ? -9.426 1.635 37.115 1.00 16.94 97 LEU A C 1
ATOM 726 O O . LEU A 1 97 ? -9.304 2.436 38.062 1.00 15.34 97 LEU A O 1
ATOM 731 N N . GLU A 1 98 ? -9.108 1.953 35.867 1.00 17.36 98 GLU A N 1
ATOM 732 C CA . GLU A 1 98 ? -8.723 3.299 35.511 1.00 17.62 98 GLU A CA 1
ATOM 733 C C . GLU A 1 98 ? -9.822 4.269 35.958 1.00 17.57 98 GLU A C 1
ATOM 734 O O . GLU A 1 98 ? -10.999 4.119 35.593 1.00 17.72 98 GLU A O 1
ATOM 740 N N . GLY A 1 99 ? -9.421 5.234 36.779 1.00 16.92 99 GLY A N 1
ATOM 741 C CA . GLY A 1 99 ? -10.303 6.270 37.301 1.00 16.84 99 GLY A CA 1
ATOM 742 C C . GLY A 1 99 ? -11.082 5.868 38.546 1.00 16.40 99 GLY A C 1
ATOM 743 O O . GLY A 1 99 ? -11.871 6.659 39.037 1.00 17.98 99 GLY A O 1
ATOM 744 N N . ALA A 1 100 ? -10.870 4.653 39.056 1.00 15.54 100 ALA A N 1
ATOM 745 C CA . ALA A 1 100 ? -11.591 4.169 40.237 1.00 15.02 100 ALA A CA 1
ATOM 746 C C . ALA A 1 100 ? -11.259 5.069 41.427 1.00 14.62 100 ALA A C 1
ATOM 747 O O . ALA A 1 100 ? -10.143 5.586 41.525 1.00 15.76 100 ALA A O 1
ATOM 749 N N . GLU A 1 101 ? -12.227 5.228 42.312 1.00 14.79 101 GLU A N 1
ATOM 750 C CA . GLU A 1 101 ? -12.064 6.021 43.520 1.00 15.11 101 GLU A CA 1
ATOM 751 C C . GLU A 1 101 ? -12.268 5.101 44.692 1.00 14.06 101 GLU A C 1
ATOM 752 O O . GLU A 1 101 ? -13.229 4.342 44.741 1.00 14.35 101 GLU A O 1
ATOM 758 N N . PHE A 1 102 ? -11.325 5.162 45.612 1.00 13.16 102 PHE A N 1
ATOM 759 C CA . PHE A 1 102 ? -11.334 4.354 46.830 1.00 11.97 102 PHE A CA 1
ATOM 760 C C . PHE A 1 102 ? -11.437 5.311 47.998 1.00 12.04 102 PHE A C 1
ATOM 761 O O . PHE A 1 102 ? -10.481 6.031 48.307 1.00 12.55 102 PHE A O 1
ATOM 769 N N . THR A 1 103 ? -12.592 5.326 48.654 1.00 12.15 103 THR A N 1
ATOM 770 C CA . THR A 1 103 ? -12.848 6.275 49.737 1.00 12.76 103 THR A CA 1
ATOM 771 C C . THR A 1 103 ? -12.623 5.567 51.063 1.00 12.97 103 THR A C 1
ATOM 772 O O . THR A 1 103 ? -13.145 4.463 51.286 1.00 12.98 103 THR A O 1
ATOM 776 N N . LEU A 1 104 ? -11.797 6.164 51.903 1.00 11.51 104 LEU A N 1
ATOM 777 C CA . LEU A 1 104 ? -11.584 5.655 53.245 1.00 12.07 104 LEU A CA 1
ATOM 778 C C . LEU A 1 104 ? -12.796 5.999 54.124 1.00 13.09 104 LEU A C 1
ATOM 779 O O . LEU A 1 104 ? -13.216 7.175 54.217 1.00 14.27 104 LEU A O 1
ATOM 784 N N . PRO A 1 105 ? -13.374 4.986 54.784 1.00 13.24 105 PRO A N 1
ATOM 785 C CA . PRO A 1 105 ? -14.499 5.260 55.698 1.00 14.11 105 PRO A CA 1
ATOM 786 C C . PRO A 1 105 ? -14.057 6.057 56.912 1.00 14.34 105 PRO A C 1
ATOM 787 O O . PRO A 1 105 ? -12.895 5.966 57.312 1.00 13.58 105 PRO A O 1
ATOM 791 N N . LYS A 1 106 ? -14.978 6.809 57.530 1.00 15.27 106 LYS A N 1
ATOM 792 C CA . LYS A 1 106 ? -14.605 7.732 58.611 1.00 16.01 106 LYS A CA 1
ATOM 793 C C . LYS A 1 106 ? -14.005 7.014 59.812 1.00 16.05 106 LYS A C 1
ATOM 794 O O . LYS A 1 106 ? -13.135 7.559 60.483 1.00 15.78 106 LYS A O 1
ATOM 796 N N . ILE A 1 107 ? -14.495 5.801 60.086 1.00 15.96 107 ILE A N 1
ATOM 797 C CA . ILE A 1 107 ? -14.107 5.017 61.266 1.00 17.71 107 ILE A CA 1
ATOM 798 C C . ILE A 1 107 ? -13.713 3.606 60.858 1.00 18.50 107 ILE A C 1
ATOM 799 O O . ILE A 1 107 ? -14.348 3.015 59.987 1.00 17.44 107 ILE A O 1
ATOM 804 N N . THR A 1 108 ? -12.655 3.085 61.472 1.00 20.20 108 THR A N 1
ATOM 805 C CA . THR A 1 108 ? -12.202 1.691 61.255 1.00 23.22 108 THR A CA 1
ATOM 806 C C . THR A 1 108 ? -12.387 0.843 62.514 1.00 25.02 108 THR A C 1
ATOM 807 O O . THR A 1 108 ? -12.517 1.388 63.615 1.00 25.67 108 THR A O 1
ATOM 811 N N . ARG A 1 109 ? -12.408 -0.479 62.377 1.00 26.18 109 ARG A N 1
ATOM 812 C CA . ARG A 1 109 ? -12.801 -1.336 63.523 1.00 28.31 109 ARG A CA 1
ATOM 813 C C . ARG A 1 109 ? -11.773 -1.387 64.663 0.50 29.82 109 ARG A C 1
ATOM 814 O O . ARG A 1 109 ? -11.424 -2.453 65.180 0.50 31.27 109 ARG A O 1
ATOM 823 N N . SER B 1 3 ? 14.695 12.384 62.957 1.00 32.29 3 SER B N 1
ATOM 824 C CA . SER B 1 3 ? 13.343 11.948 62.502 1.00 30.64 3 SER B CA 1
ATOM 825 C C . SER B 1 3 ? 12.229 12.917 62.874 1.00 29.08 3 SER B C 1
ATOM 826 O O . SER B 1 3 ? 12.262 13.547 63.934 1.00 29.38 3 SER B O 1
ATOM 829 N N . ASP B 1 4 ? 11.223 12.998 62.005 1.00 27.71 4 ASP B N 1
ATOM 830 C CA . ASP B 1 4 ? 9.985 13.725 62.313 1.00 26.59 4 ASP B CA 1
ATOM 831 C C . ASP B 1 4 ? 8.885 12.794 62.833 1.00 23.07 4 ASP B C 1
ATOM 832 O O . ASP B 1 4 ? 7.777 13.246 63.069 1.00 22.41 4 ASP B O 1
ATOM 837 N N . VAL B 1 5 ? 9.197 11.509 63.019 1.00 21.37 5 VAL B N 1
ATOM 838 C CA . VAL B 1 5 ? 8.207 10.500 63.458 1.00 18.85 5 VAL B CA 1
ATOM 839 C C . VAL B 1 5 ? 7.996 10.627 64.972 1.00 17.92 5 VAL B C 1
ATOM 840 O O . VAL B 1 5 ? 8.965 10.842 65.732 1.00 18.04 5 VAL B O 1
ATOM 844 N N . VAL B 1 6 ? 6.737 10.571 65.369 1.00 15.67 6 VAL B N 1
ATOM 845 C CA . VAL B 1 6 ? 6.327 10.498 66.771 1.00 15.31 6 VAL B CA 1
ATOM 846 C C . VAL B 1 6 ? 5.266 9.396 66.842 1.00 15.08 6 VAL B C 1
ATOM 847 O O . VAL B 1 6 ? 4.157 9.544 66.292 1.00 14.87 6 VAL B O 1
ATOM 851 N N . ASN B 1 7 ? 5.644 8.276 67.452 1.00 15.35 7 ASN B N 1
ATOM 852 C CA . ASN B 1 7 ? 4.726 7.155 67.666 1.00 15.22 7 ASN B CA 1
ATOM 853 C C . ASN B 1 7 ? 3.901 7.383 68.910 1.00 14.91 7 ASN B C 1
ATOM 854 O O . ASN B 1 7 ? 4.427 7.728 69.970 1.00 15.50 7 ASN B O 1
ATOM 859 N N . VAL B 1 8 ? 2.601 7.172 68.785 1.00 12.75 8 VAL B N 1
ATOM 860 C CA . VAL B 1 8 ? 1.696 7.244 69.913 1.00 13.51 8 VAL B CA 1
ATOM 861 C C . VAL B 1 8 ? 0.746 6.042 69.873 1.00 13.91 8 VAL B C 1
ATOM 862 O O . VAL B 1 8 ? 0.778 5.229 68.942 1.00 14.58 8 VAL B O 1
ATOM 866 N N . VAL B 1 9 ? -0.055 5.907 70.907 1.00 13.75 9 VAL B N 1
ATOM 867 C CA . VAL B 1 9 ? -1.061 4.851 70.960 1.00 13.76 9 VAL B CA 1
ATOM 868 C C . VAL B 1 9 ? -2.395 5.459 71.366 1.00 13.28 9 VAL B C 1
ATOM 869 O O . VAL B 1 9 ? -2.487 6.164 72.381 1.00 14.49 9 VAL B O 1
ATOM 873 N N . PHE B 1 10 ? -3.441 5.180 70.585 1.00 12.89 10 PHE B N 1
ATOM 874 C CA . PHE B 1 10 ? -4.787 5.455 71.032 1.00 12.64 10 PHE B CA 1
ATOM 875 C C . PHE B 1 10 ? -5.368 4.198 71.654 1.00 14.19 10 PHE B C 1
ATOM 876 O O . PHE B 1 10 ? -5.171 3.106 71.139 1.00 15.08 10 PHE B O 1
ATOM 884 N N . VAL B 1 11 ? -6.088 4.369 72.750 1.00 14.75 11 VAL B N 1
ATOM 885 C CA . VAL B 1 11 ? -6.810 3.250 73.336 1.00 16.31 11 VAL B CA 1
ATOM 886 C C . VAL B 1 11 ? -8.287 3.555 73.136 1.00 17.33 11 VAL B C 1
ATOM 887 O O . VAL B 1 11 ? -8.782 4.558 73.658 1.00 17.06 11 VAL B O 1
ATOM 891 N N . ASP B 1 12 ? -8.981 2.720 72.364 1.00 19.08 12 ASP B N 1
ATOM 892 C CA . ASP B 1 12 ? -10.378 2.997 72.035 1.00 20.19 12 ASP B CA 1
ATOM 893 C C . ASP B 1 12 ? -11.294 2.609 73.188 1.00 20.77 12 ASP B C 1
ATOM 894 O O . ASP B 1 12 ? -10.827 2.095 74.226 1.00 20.76 12 ASP B O 1
ATOM 899 N N . ARG B 1 13 ? -12.577 2.892 73.026 1.00 21.86 13 ARG B N 1
ATOM 900 C CA . ARG B 1 13 ? -13.533 2.757 74.145 1.00 22.93 13 ARG B CA 1
ATOM 901 C C . ARG B 1 13 ? -13.737 1.305 74.558 1.00 25.23 13 ARG B C 1
ATOM 902 O O . ARG B 1 13 ? -14.180 1.034 75.670 1.00 27.81 13 ARG B O 1
ATOM 910 N N . SER B 1 14 ? -13.414 0.376 73.667 1.00 26.33 14 SER B N 1
ATOM 911 C CA . SER B 1 14 ? -13.461 -1.054 73.983 1.00 28.03 14 SER B CA 1
ATOM 912 C C . SER B 1 14 ? -12.209 -1.523 74.743 1.00 27.44 14 SER B C 1
ATOM 913 O O . SER B 1 14 ? -12.186 -2.620 75.315 1.00 29.28 14 SER B O 1
ATOM 916 N N . GLY B 1 15 ? -11.180 -0.679 74.770 1.00 24.96 15 GLY B N 1
ATOM 917 C CA . GLY B 1 15 ? -9.910 -1.032 75.370 1.00 24.09 15 GLY B CA 1
ATOM 918 C C . GLY B 1 15 ? -8.856 -1.482 74.370 1.00 23.18 15 GLY B C 1
ATOM 919 O O . GLY B 1 15 ? -7.730 -1.791 74.762 1.00 22.90 15 GLY B O 1
ATOM 920 N N A GLN B 1 16 ? -9.201 -1.518 73.083 0.50 22.25 16 GLN B N 1
ATOM 921 N N B GLN B 1 16 ? -9.201 -1.515 73.085 0.50 22.06 16 GLN B N 1
ATOM 922 C CA A GLN B 1 16 ? -8.241 -1.906 72.056 0.50 21.87 16 GLN B CA 1
ATOM 923 C CA B GLN B 1 16 ? -8.246 -1.901 72.057 0.50 21.52 16 GLN B CA 1
ATOM 924 C C A GLN B 1 16 ? -7.144 -0.851 71.885 0.50 19.90 16 GLN B C 1
ATOM 925 C C B GLN B 1 16 ? -7.144 -0.850 71.878 0.50 19.71 16 GLN B C 1
ATOM 926 O O A GLN B 1 16 ? -7.436 0.337 71.747 0.50 18.68 16 GLN B O 1
ATOM 927 O O B GLN B 1 16 ? -7.433 0.338 71.727 0.50 18.50 16 GLN B O 1
ATOM 938 N N . ARG B 1 17 ? -5.887 -1.297 71.897 1.00 19.43 17 ARG B N 1
ATOM 939 C CA . ARG B 1 17 ? -4.742 -0.399 71.689 1.00 18.03 17 ARG B CA 1
ATOM 940 C C . ARG B 1 17 ? -4.473 -0.279 70.201 1.00 17.80 17 ARG B C 1
ATOM 941 O O . ARG B 1 17 ? -4.379 -1.286 69.488 1.00 19.22 17 ARG B O 1
ATOM 949 N N . ILE B 1 18 ? -4.330 0.964 69.748 1.00 15.73 18 ILE B N 1
ATOM 950 C CA . ILE B 1 18 ? -4.174 1.315 68.344 1.00 16.27 18 ILE B CA 1
ATOM 951 C C . ILE B 1 18 ? -2.910 2.155 68.185 1.00 15.48 18 ILE B C 1
ATOM 952 O O . ILE B 1 18 ? -2.933 3.378 68.326 1.00 13.88 18 ILE B O 1
ATOM 957 N N . PRO B 1 19 ? -1.795 1.488 67.863 1.00 15.90 19 PRO B N 1
ATOM 958 C CA . PRO B 1 19 ? -0.578 2.239 67.619 1.00 16.08 19 PRO B CA 1
ATOM 959 C C . PRO B 1 19 ? -0.700 3.061 66.353 1.00 16.05 19 PRO B C 1
ATOM 960 O O . PRO B 1 19 ? -1.211 2.564 65.350 1.00 17.34 19 PRO B O 1
ATOM 964 N N . VAL B 1 20 ? -0.246 4.305 66.403 1.00 15.21 20 VAL B N 1
ATOM 965 C CA . VAL B 1 20 ? -0.257 5.202 65.261 1.00 16.01 20 VAL B CA 1
ATOM 966 C C . VAL B 1 20 ? 1.094 5.899 65.117 1.00 16.72 20 VAL B C 1
ATOM 967 O O . VAL B 1 20 ? 1.603 6.443 66.091 1.00 15.98 20 VAL B O 1
ATOM 971 N N . SER B 1 21 ? 1.653 5.884 63.905 1.00 17.80 21 SER B N 1
ATOM 972 C CA . SER B 1 21 ? 2.884 6.605 63.621 1.00 19.30 21 SER B CA 1
ATOM 973 C C . SER B 1 21 ? 2.511 8.005 63.149 1.00 19.43 21 SER B C 1
ATOM 974 O O . SER B 1 21 ? 2.096 8.191 62.005 1.00 20.09 21 SER B O 1
ATOM 977 N N . GLY B 1 22 ? 2.628 8.982 64.039 1.00 18.02 22 GLY B N 1
ATOM 978 C CA . GLY B 1 22 ? 2.426 10.372 63.685 1.00 18.15 22 GLY B CA 1
ATOM 979 C C . GLY B 1 22 ? 3.707 11.107 63.341 1.00 18.57 22 GLY B C 1
ATOM 980 O O . GLY B 1 22 ? 4.783 10.518 63.213 1.00 17.80 22 GLY B O 1
ATOM 981 N N . ARG B 1 23 ? 3.559 12.411 63.207 1.00 18.80 23 ARG B N 1
ATOM 982 C CA . ARG B 1 23 ? 4.642 13.298 62.854 1.00 19.88 23 ARG B CA 1
ATOM 983 C C . ARG B 1 23 ? 4.618 14.517 63.764 1.00 19.39 23 ARG B C 1
ATOM 984 O O . ARG B 1 23 ? 3.544 14.994 64.175 1.00 18.78 23 ARG B O 1
ATOM 992 N N . VAL B 1 24 ? 5.817 15.038 64.044 1.00 19.66 24 VAL B N 1
ATOM 993 C CA . VAL B 1 24 ? 5.976 16.249 64.825 1.00 19.85 24 VAL B CA 1
ATOM 994 C C . VAL B 1 24 ? 5.063 17.298 64.217 1.00 20.06 24 VAL B C 1
ATOM 995 O O . VAL B 1 24 ? 5.039 17.448 62.976 1.00 21.27 24 VAL B O 1
ATOM 999 N N . GLY B 1 25 ? 4.310 17.985 65.075 1.00 19.57 25 GLY B N 1
ATOM 1000 C CA . GLY B 1 25 ? 3.372 19.040 64.649 1.00 21.35 25 GLY B CA 1
ATOM 1001 C C . GLY B 1 25 ? 1.939 18.583 64.390 1.00 20.38 25 GLY B C 1
ATOM 1002 O O . GLY B 1 25 ? 1.004 19.403 64.262 1.00 20.98 25 GLY B O 1
ATOM 1003 N N . ASP B 1 26 ? 1.727 17.275 64.326 1.00 19.29 26 ASP B N 1
ATOM 1004 C CA . ASP B 1 26 ? 0.375 16.730 64.129 1.00 19.12 26 ASP B CA 1
ATOM 1005 C C . ASP B 1 26 ? -0.543 17.033 65.321 1.00 18.11 26 ASP B C 1
ATOM 1006 O O . ASP B 1 26 ? -0.167 16.881 66.475 1.00 18.31 26 ASP B O 1
ATOM 1011 N N . ASN B 1 27 ? -1.759 17.461 65.021 1.00 17.63 27 ASN B N 1
ATOM 1012 C CA . ASN B 1 27 ? -2.810 17.592 66.012 1.00 17.25 27 ASN B CA 1
ATOM 1013 C C . ASN B 1 27 ? -3.360 16.216 66.414 1.00 16.03 27 ASN B C 1
ATOM 1014 O O . ASN B 1 27 ? -3.686 15.402 65.539 1.00 16.28 27 ASN B O 1
ATOM 1019 N N . VAL B 1 28 ? -3.454 15.951 67.722 1.00 14.98 28 VAL B N 1
ATOM 1020 C CA . VAL B 1 28 ? -3.894 14.614 68.208 1.00 13.65 28 VAL B CA 1
ATOM 1021 C C . VAL B 1 28 ? -5.315 14.258 67.743 1.00 13.32 28 VAL B C 1
ATOM 1022 O O . VAL B 1 28 ? -5.543 13.130 67.313 1.00 12.14 28 VAL B O 1
ATOM 1026 N N . LEU B 1 29 ? -6.251 15.203 67.790 1.00 13.63 29 LEU B N 1
ATOM 1027 C CA . LEU B 1 29 ? -7.590 14.954 67.207 1.00 14.34 29 LEU B CA 1
ATOM 1028 C C . LEU B 1 29 ? -7.501 14.665 65.735 1.00 14.85 29 LEU B C 1
ATOM 1029 O O . LEU B 1 29 ? -8.068 13.688 65.249 1.00 14.64 29 LEU B O 1
ATOM 1034 N N . HIS B 1 30 ? -6.795 15.500 64.989 1.00 15.50 30 HIS B N 1
ATOM 1035 C CA . HIS B 1 30 ? -6.740 15.333 63.552 1.00 16.92 30 HIS B CA 1
ATOM 1036 C C . HIS B 1 30 ? -6.062 14.012 63.174 1.00 15.73 30 HIS B C 1
ATOM 1037 O O . HIS B 1 30 ? -6.472 13.359 62.219 1.00 16.34 30 HIS B O 1
ATOM 1044 N N . LEU B 1 31 ? -5.016 13.644 63.912 1.00 15.00 31 LEU B N 1
ATOM 1045 C CA . LEU B 1 31 ? -4.338 12.362 63.684 1.00 14.52 31 LEU B CA 1
ATOM 1046 C C . LEU B 1 31 ? -5.281 11.167 63.924 1.00 13.39 31 LEU B C 1
ATOM 1047 O O . LEU B 1 31 ? -5.358 10.247 63.097 1.00 13.36 31 LEU B O 1
ATOM 1052 N N . ALA B 1 32 ? -6.007 11.170 65.040 1.00 12.82 32 ALA B N 1
ATOM 1053 C CA . ALA B 1 32 ? -7.047 10.168 65.301 1.00 13.27 32 ALA B CA 1
ATOM 1054 C C . ALA B 1 32 ? -8.030 10.108 64.127 1.00 13.79 32 ALA B C 1
ATOM 1055 O O . ALA B 1 32 ? -8.350 9.040 63.618 1.00 14.49 32 ALA B O 1
ATOM 1057 N N . GLN B 1 33 ? -8.497 11.264 63.677 1.00 14.29 33 GLN B N 1
ATOM 1058 C CA . GLN B 1 33 ? -9.489 11.278 62.594 1.00 15.26 33 GLN B CA 1
ATOM 1059 C C . GLN B 1 33 ? -8.899 10.696 61.322 1.00 16.00 33 GLN B C 1
ATOM 1060 O O . GLN B 1 33 ? -9.540 9.903 60.646 1.00 16.06 33 GLN B O 1
ATOM 1066 N N . ARG B 1 34 ? -7.667 11.081 60.983 1.00 16.59 34 ARG B N 1
ATOM 1067 C CA . ARG B 1 34 ? -7.029 10.553 59.770 1.00 17.54 34 ARG B CA 1
ATOM 1068 C C . ARG B 1 34 ? -6.903 9.026 59.779 1.00 16.81 34 ARG B C 1
ATOM 1069 O O . ARG B 1 34 ? -7.008 8.376 58.721 1.00 16.98 34 ARG B O 1
ATOM 1077 N N . HIS B 1 35 ? -6.656 8.479 60.964 1.00 15.38 35 HIS B N 1
ATOM 1078 C CA . HIS B 1 35 ? -6.483 7.038 61.154 1.00 16.10 35 HIS B CA 1
ATOM 1079 C C . HIS B 1 35 ? -7.765 6.247 61.455 1.00 15.86 35 HIS B C 1
ATOM 1080 O O . HIS B 1 35 ? -7.736 5.011 61.587 1.00 17.46 35 HIS B O 1
ATOM 1087 N N . GLY B 1 36 ? -8.912 6.923 61.464 1.00 15.54 36 GLY B N 1
ATOM 1088 C CA . GLY B 1 36 ? -10.186 6.241 61.622 1.00 16.06 36 GLY B CA 1
ATOM 1089 C C . GLY B 1 36 ? -10.510 5.856 63.062 1.00 15.76 36 GLY B C 1
ATOM 1090 O O . GLY B 1 36 ? -11.367 4.991 63.288 1.00 15.72 36 GLY B O 1
ATOM 1091 N N . VAL B 1 37 ? -9.831 6.492 64.002 1.00 14.31 37 VAL B N 1
ATOM 1092 C CA . VAL B 1 37 ? -10.116 6.310 65.436 1.00 14.69 37 VAL B CA 1
ATOM 1093 C C . VAL B 1 37 ? -11.355 7.160 65.726 1.00 15.15 37 VAL B C 1
ATOM 1094 O O . VAL B 1 37 ? -11.458 8.297 65.248 1.00 15.25 37 VAL B O 1
ATOM 1098 N N . ASP B 1 38 ? -12.308 6.635 66.504 1.00 17.45 38 ASP B N 1
ATOM 1099 C CA . ASP B 1 38 ? -13.568 7.350 66.744 1.00 18.86 38 ASP B CA 1
ATOM 1100 C C . ASP B 1 38 ? -13.465 8.400 67.856 1.00 18.75 38 ASP B C 1
ATOM 1101 O O . ASP B 1 38 ? -14.231 8.361 68.834 1.00 19.78 38 ASP B O 1
ATOM 1106 N N . LEU B 1 39 ? -12.542 9.341 67.680 1.00 18.47 39 LEU B N 1
ATOM 1107 C CA . LEU B 1 39 ? -12.459 10.530 68.515 1.00 19.09 39 LEU B CA 1
ATOM 1108 C C . LEU B 1 39 ? -13.103 11.654 67.717 1.00 19.51 39 LEU B C 1
ATOM 1109 O O . LEU B 1 39 ? -12.682 11.960 66.591 1.00 20.47 39 LEU B O 1
ATOM 1114 N N . GLU B 1 40 ? -14.197 12.175 68.245 1.00 20.00 40 GLU B N 1
ATOM 1115 C CA . GLU B 1 40 ? -15.010 13.165 67.574 1.00 20.91 40 GLU B CA 1
ATOM 1116 C C . GLU B 1 40 ? -14.505 14.548 67.936 1.00 19.71 40 GLU B C 1
ATOM 1117 O O . GLU B 1 40 ? -14.004 14.739 69.048 1.00 18.50 40 GLU B O 1
ATOM 1123 N N . GLY B 1 41 ? -14.640 15.497 67.002 1.00 20.11 41 GLY B N 1
ATOM 1124 C CA . GLY B 1 41 ? -14.246 16.890 67.226 1.00 21.13 41 GLY B CA 1
ATOM 1125 C C . GLY B 1 41 ? -15.394 17.814 66.855 1.00 22.84 41 GLY B C 1
ATOM 1126 O O . GLY B 1 41 ? -15.331 18.488 65.843 1.00 23.42 41 GLY B O 1
ATOM 1127 N N . ALA B 1 42 ? -16.442 17.816 67.676 1.00 24.39 42 ALA B N 1
ATOM 1128 C CA . ALA B 1 42 ? -17.727 18.463 67.330 1.00 26.39 42 ALA B CA 1
ATOM 1129 C C . ALA B 1 42 ? -17.594 19.948 66.976 1.00 27.80 42 ALA B C 1
ATOM 1130 O O . ALA B 1 42 ? -18.228 20.441 66.009 1.00 29.91 42 ALA B O 1
ATOM 1132 N N . CYS B 1 43 ? -16.768 20.669 67.730 1.00 27.45 43 CYS B N 1
ATOM 1133 C CA . CYS B 1 43 ? -16.604 22.097 67.500 1.00 28.70 43 CYS B CA 1
ATOM 1134 C C . CYS B 1 43 ? -15.455 22.444 66.561 1.00 29.18 43 CYS B C 1
ATOM 1135 O O . CYS B 1 43 ? -15.126 23.611 66.415 1.00 29.69 43 CYS B O 1
ATOM 1138 N N . GLU B 1 44 ? -14.862 21.434 65.920 1.00 29.50 44 GLU B N 1
ATOM 1139 C CA . GLU B 1 44 ? -13.738 21.622 64.990 1.00 30.56 44 GLU B CA 1
ATOM 1140 C C . GLU B 1 44 ? -12.561 22.335 65.663 1.00 30.64 44 GLU B C 1
ATOM 1141 O O . GLU B 1 44 ? -11.983 23.279 65.123 1.00 31.60 44 GLU B O 1
ATOM 1147 N N . ALA B 1 45 ? -12.207 21.867 66.856 1.00 29.39 45 ALA B N 1
ATOM 1148 C CA . ALA B 1 45 ? -11.028 22.360 67.557 1.00 29.36 45 ALA B CA 1
ATOM 1149 C C . ALA B 1 45 ? -11.123 23.847 67.928 1.00 30.79 45 ALA B C 1
ATOM 1150 O O . ALA B 1 45 ? -10.137 24.578 67.803 1.00 32.76 45 ALA B O 1
ATOM 1152 N N . SER B 1 46 ? -12.303 24.256 68.405 1.00 31.44 46 SER B N 1
ATOM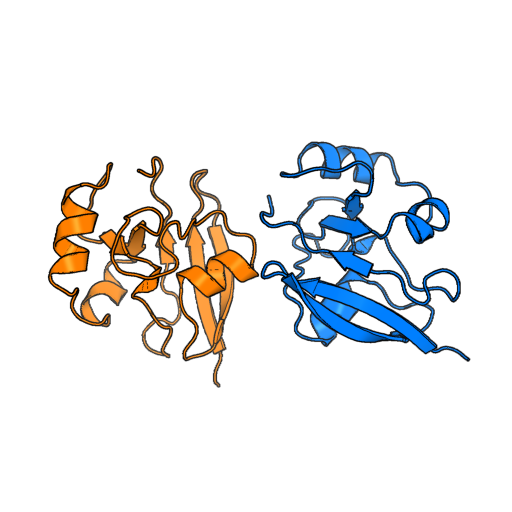 1153 C CA . SER B 1 46 ? -12.625 25.650 68.775 1.00 32.51 46 SER B CA 1
ATOM 1154 C C . SER B 1 46 ? -12.690 25.891 70.294 1.00 31.60 46 SER B C 1
ATOM 1155 O O . SER B 1 46 ? -13.229 26.911 70.731 1.00 32.49 46 SER B O 1
ATOM 1158 N N . LEU B 1 47 ? -12.177 24.947 71.090 1.00 28.93 47 LEU B N 1
ATOM 1159 C CA . LEU B 1 47 ? -12.312 24.982 72.558 1.00 28.47 47 LEU B CA 1
ATOM 1160 C C . LEU B 1 47 ? -13.735 25.269 73.030 1.00 29.18 47 LEU B C 1
ATOM 1161 O O . LEU B 1 47 ? -13.984 26.107 73.919 1.00 30.41 47 LEU B O 1
ATOM 1166 N N . ALA B 1 48 ? -14.683 24.579 72.415 1.00 28.64 48 ALA B N 1
ATOM 1167 C CA . ALA B 1 48 ? -16.086 24.859 72.632 1.00 29.35 48 ALA B CA 1
ATOM 1168 C C . ALA B 1 48 ? -16.942 23.597 72.658 1.00 28.77 48 ALA B C 1
ATOM 1169 O O . ALA B 1 48 ? -18.155 23.657 72.440 1.00 29.01 48 ALA B O 1
ATOM 1171 N N . CYS B 1 49 ? -16.316 22.457 72.896 1.00 26.60 49 CYS B N 1
ATOM 1172 C CA . CYS B 1 49 ? -17.033 21.213 73.174 1.00 26.35 49 CYS B CA 1
ATOM 1173 C C . CYS B 1 49 ? -16.100 20.361 74.043 1.00 25.25 49 CYS B C 1
ATOM 1174 O O . CYS B 1 49 ? -15.030 20.827 74.462 1.00 24.56 49 CYS B O 1
ATOM 1177 N N . SER B 1 50 ? -16.501 19.142 74.364 1.00 25.02 50 SER B N 1
ATOM 1178 C CA . SER B 1 50 ? -15.548 18.242 75.001 1.00 22.98 50 SER B CA 1
ATOM 1179 C C . SER B 1 50 ? -15.548 16.865 74.377 1.00 20.86 50 SER B C 1
ATOM 1180 O O . SER B 1 50 ? -15.160 15.910 75.027 1.00 19.96 50 SER B O 1
ATOM 1183 N N . THR B 1 51 ? -15.943 16.771 73.113 1.00 20.04 51 THR B N 1
ATOM 1184 C CA . THR B 1 51 ? -16.040 15.483 72.455 1.00 18.71 51 THR B CA 1
ATOM 1185 C C . THR B 1 51 ? -14.653 14.884 72.205 1.00 16.22 51 THR B C 1
ATOM 1186 O O . THR B 1 51 ? -14.514 13.668 72.125 1.00 15.91 51 THR B O 1
ATOM 1190 N N . CYS B 1 52 ? -13.624 15.731 72.142 1.00 15.98 52 CYS B N 1
ATOM 1191 C CA . CYS B 1 52 ? -12.239 15.287 71.888 1.00 14.74 52 CYS B CA 1
ATOM 1192 C C . CYS B 1 52 ? -11.451 14.932 73.166 1.00 14.06 52 CYS B C 1
ATOM 1193 O O . CYS B 1 52 ? -10.239 14.687 73.105 1.00 12.77 52 CYS B O 1
ATOM 1196 N N . HIS B 1 53 ? -12.151 14.915 74.296 1.00 13.48 53 HIS B N 1
ATOM 1197 C CA . HIS B 1 53 ? -11.635 14.471 75.598 1.00 12.77 53 HIS B CA 1
ATOM 1198 C C . HIS B 1 53 ? -10.915 13.129 75.501 1.00 12.35 53 HIS B C 1
ATOM 1199 O O . HIS B 1 53 ? -11.478 12.135 75.012 1.00 13.05 53 HIS B O 1
ATOM 1206 N N . VAL B 1 54 ? -9.665 13.125 75.975 1.00 12.53 54 VAL B N 1
ATOM 1207 C CA . VAL B 1 54 ? -8.860 11.936 76.115 1.00 12.36 54 VAL B CA 1
ATOM 1208 C C . VAL B 1 54 ? -8.165 11.957 77.484 1.00 12.73 54 VAL B C 1
ATOM 1209 O O . VAL B 1 54 ? -8.015 13.019 78.089 1.00 13.23 54 VAL B O 1
ATOM 1213 N N . TYR B 1 55 ? -7.792 10.781 77.963 1.00 12.36 55 TYR B N 1
ATOM 1214 C CA . TYR B 1 55 ? -6.894 10.629 79.095 1.00 13.66 55 TYR B CA 1
ATOM 1215 C C . TYR B 1 55 ? -5.471 10.487 78.578 1.00 14.71 55 TYR B C 1
ATOM 1216 O O . TYR B 1 55 ? -5.217 9.618 77.746 1.00 14.84 55 TYR B O 1
ATOM 1225 N N . VAL B 1 56 ? -4.554 11.307 79.097 1.00 14.06 56 VAL B N 1
ATOM 1226 C CA . VAL B 1 56 ? -3.161 11.291 78.640 1.00 14.30 56 VAL B CA 1
ATOM 1227 C C . VAL B 1 56 ? -2.311 10.522 79.625 1.00 15.77 56 VAL B C 1
ATOM 1228 O O . VAL B 1 56 ? -2.457 10.681 80.857 1.00 16.74 56 VAL B O 1
ATOM 1232 N N . SER B 1 57 ? -1.415 9.685 79.102 1.00 15.57 57 SER B N 1
ATOM 1233 C CA . SER B 1 57 ? -0.492 8.942 79.953 1.00 18.31 57 SER B CA 1
ATOM 1234 C C . SER B 1 57 ? 0.195 9.897 80.940 1.00 19.80 57 SER B C 1
ATOM 1235 O O . SER B 1 57 ? 0.720 10.950 80.559 1.00 18.58 57 SER B O 1
ATOM 1238 N N . GLU B 1 58 ? 0.156 9.532 82.221 1.00 22.91 58 GLU B N 1
ATOM 1239 C CA . GLU B 1 58 ? 0.601 10.425 83.319 1.00 25.38 58 GLU B CA 1
ATOM 1240 C C . GLU B 1 58 ? 2.027 10.963 83.139 1.00 27.39 58 GLU B C 1
ATOM 1241 O O . GLU B 1 58 ? 2.302 12.127 83.464 1.00 28.82 58 GLU B O 1
ATOM 1247 N N . ASP B 1 59 ? 2.915 10.126 82.614 1.00 28.29 59 ASP B N 1
ATOM 1248 C CA . ASP B 1 59 ? 4.316 10.497 82.339 1.00 29.65 59 ASP B CA 1
ATOM 1249 C C . ASP B 1 59 ? 4.508 11.588 81.297 1.00 28.07 59 ASP B C 1
ATOM 1250 O O . ASP B 1 59 ? 5.582 12.182 81.215 1.00 28.80 59 ASP B O 1
ATOM 1255 N N . HIS B 1 60 ? 3.468 11.858 80.507 1.00 24.92 60 HIS B N 1
ATOM 1256 C CA . HIS B 1 60 ? 3.533 12.893 79.489 1.00 23.82 60 HIS B CA 1
ATOM 1257 C C . HIS B 1 60 ? 2.728 14.144 79.825 1.00 23.28 60 HIS B C 1
ATOM 1258 O O . HIS B 1 60 ? 2.878 15.144 79.141 1.00 21.51 60 HIS B O 1
ATOM 1265 N N . LEU B 1 61 ? 1.918 14.122 80.888 1.00 24.05 61 LEU B N 1
ATOM 1266 C CA . LEU B 1 61 ? 1.070 15.285 81.208 1.00 24.77 61 LEU B CA 1
ATOM 1267 C C . LEU B 1 61 ? 1.846 16.598 81.389 1.00 25.84 61 LEU B C 1
ATOM 1268 O O . LEU B 1 61 ? 1.403 17.646 80.896 1.00 26.29 61 LEU B O 1
ATOM 1273 N N . ASP B 1 62 ? 2.972 16.551 82.104 1.00 26.24 62 ASP B N 1
ATOM 1274 C CA . ASP B 1 62 ? 3.754 17.764 82.400 1.00 27.79 62 ASP B CA 1
ATOM 1275 C C . ASP B 1 62 ? 4.489 18.331 81.175 1.00 27.71 62 ASP B C 1
ATOM 1276 O O . ASP B 1 62 ? 5.033 19.436 81.220 1.00 30.40 62 ASP B O 1
ATOM 1278 N N . LEU B 1 63 ? 4.517 17.575 80.090 1.00 26.36 63 LEU B N 1
ATOM 1279 C CA . LEU B 1 63 ? 5.176 18.006 78.864 1.00 26.15 63 LEU B CA 1
ATOM 1280 C C . LEU B 1 63 ? 4.214 18.698 77.899 1.00 25.32 63 LEU B C 1
ATOM 1281 O O . LEU B 1 63 ? 4.641 19.178 76.836 1.00 27.29 63 LEU B O 1
ATOM 1286 N N . LEU B 1 64 ? 2.935 18.769 78.268 1.00 23.47 64 LEU B N 1
ATOM 1287 C CA . LEU B 1 64 ? 1.901 19.338 77.395 1.00 22.80 64 LEU B CA 1
ATOM 1288 C C . LEU B 1 64 ? 1.746 20.836 77.666 1.00 23.87 64 LEU B C 1
ATOM 1289 O O . LEU B 1 64 ? 2.071 21.288 78.756 1.00 24.59 64 LEU B O 1
ATOM 1294 N N . PRO B 1 65 ? 1.227 21.592 76.684 1.00 24.25 65 PRO B N 1
ATOM 1295 C CA . PRO B 1 65 ? 0.968 23.007 76.956 1.00 25.42 65 PRO B CA 1
ATOM 1296 C C . PRO B 1 65 ? -0.087 23.124 78.027 1.00 24.37 65 PRO B C 1
ATOM 1297 O O . PRO B 1 65 ? -1.007 22.289 78.072 1.00 23.14 65 PRO B O 1
ATOM 1301 N N . PRO B 1 66 ? 0.043 24.128 78.898 1.00 24.63 66 PRO B N 1
ATOM 1302 C CA . PRO B 1 66 ? -0.951 24.307 79.953 1.00 24.54 66 PRO B CA 1
ATOM 1303 C C . PRO B 1 66 ? -2.346 24.561 79.350 1.00 23.91 66 PRO B C 1
ATOM 1304 O O . PRO B 1 66 ? -2.449 25.236 78.318 1.00 23.93 66 PRO B O 1
ATOM 1308 N N . PRO B 1 67 ? -3.396 23.986 79.955 1.00 23.05 67 PRO B N 1
ATOM 1309 C CA . PRO B 1 67 ? -4.739 24.225 79.383 1.00 22.90 67 PRO B CA 1
ATOM 1310 C C . PRO B 1 67 ? -5.147 25.690 79.434 1.00 23.73 67 PRO B C 1
ATOM 1311 O O . PRO B 1 67 ? -4.849 26.394 80.403 1.00 24.83 67 PRO B O 1
ATOM 1315 N N . GLU B 1 68 ? -5.821 26.154 78.384 1.00 23.46 68 GLU B N 1
ATOM 1316 C CA . GLU B 1 68 ? -6.448 27.457 78.453 1.00 25.14 68 GLU B CA 1
ATOM 1317 C C . GLU B 1 68 ? -7.609 27.376 79.435 1.00 24.13 68 GLU B C 1
ATOM 1318 O O . GLU B 1 68 ? -8.113 26.286 79.744 1.00 22.46 68 GLU B O 1
ATOM 1324 N N . GLU B 1 69 ? -8.048 28.529 79.900 1.00 24.80 69 GLU B N 1
ATOM 1325 C CA . GLU B 1 69 ? -9.202 28.584 80.781 1.00 25.27 69 GLU B CA 1
ATOM 1326 C C . GLU B 1 69 ? -10.426 27.923 80.141 1.00 23.42 69 GLU B C 1
ATOM 1327 O O . GLU B 1 69 ? -11.191 27.235 80.833 1.00 23.28 69 GLU B O 1
ATOM 1333 N N . ARG B 1 70 ? -10.621 28.106 78.833 1.00 23.22 70 ARG B N 1
ATOM 1334 C CA . ARG B 1 70 ? -11.771 27.480 78.133 1.00 23.17 70 ARG B CA 1
ATOM 1335 C C . ARG B 1 70 ? -11.712 25.965 78.169 1.00 21.21 70 ARG B C 1
ATOM 1336 O O . ARG B 1 70 ? -12.742 25.296 78.263 1.00 21.10 70 ARG B O 1
ATOM 1344 N N . GLU B 1 71 ? -10.506 25.413 78.062 1.00 19.36 71 GLU B N 1
ATOM 1345 C CA . GLU B 1 71 ? -10.330 23.972 78.136 1.00 18.33 71 GLU B CA 1
ATOM 1346 C C . GLU B 1 71 ? -10.771 23.480 79.515 1.00 18.76 71 GLU B C 1
ATOM 1347 O O . GLU B 1 71 ? -11.489 22.489 79.627 1.00 18.59 71 GLU B O 1
ATOM 1353 N N . ASP B 1 72 ? -10.332 24.166 80.563 1.00 20.63 72 ASP B N 1
ATOM 1354 C CA . ASP B 1 72 ? -10.728 23.770 81.914 1.00 22.14 72 ASP B CA 1
ATOM 1355 C C . ASP B 1 72 ? -12.244 23.815 82.031 1.00 22.44 72 ASP B C 1
ATOM 1356 O O . ASP B 1 72 ? -12.856 22.886 82.573 1.00 21.87 72 ASP B O 1
ATOM 1361 N N . ASP B 1 73 ? -12.860 24.854 81.464 1.00 23.51 73 ASP B N 1
ATOM 1362 C CA . ASP B 1 73 ? -14.333 24.986 81.513 1.00 24.16 73 ASP B CA 1
ATOM 1363 C C . ASP B 1 73 ? -15.039 23.825 80.800 1.00 22.94 73 ASP B C 1
ATOM 1364 O O . ASP B 1 73 ? -16.038 23.312 81.290 1.00 23.11 73 ASP B O 1
ATOM 1369 N N . MET B 1 74 ? -14.534 23.429 79.631 1.00 20.58 74 MET B N 1
ATOM 1370 C CA . MET B 1 74 ? -15.157 22.372 78.845 1.00 20.32 74 MET B CA 1
ATOM 1371 C C . MET B 1 74 ? -14.991 21.027 79.528 1.00 19.09 74 MET B C 1
ATOM 1372 O O . MET B 1 74 ? -15.946 20.237 79.606 1.00 19.65 74 MET B O 1
ATOM 1377 N N . LEU B 1 75 ? -13.800 20.787 80.060 1.00 17.36 75 LEU B N 1
ATOM 1378 C CA . LEU B 1 75 ? -13.506 19.511 80.713 1.00 17.60 75 LEU B CA 1
ATOM 1379 C C . LEU B 1 75 ? -14.322 19.358 81.997 1.00 18.01 75 LEU B C 1
ATOM 1380 O O . LEU B 1 75 ? -14.771 18.245 82.333 1.00 17.60 75 LEU B O 1
ATOM 1385 N N . ASP B 1 76 ? -14.554 20.463 82.691 1.00 17.78 76 ASP B N 1
ATOM 1386 C CA . ASP B 1 76 ? -15.363 20.414 83.937 1.00 19.88 76 ASP B CA 1
ATOM 1387 C C . ASP B 1 76 ? -16.770 19.834 83.684 1.00 20.45 76 ASP B C 1
ATOM 1388 O O . ASP B 1 76 ? -17.359 19.192 84.591 1.00 19.22 76 ASP B O 1
ATOM 1393 N N . MET B 1 77 ? -17.306 20.036 82.467 1.00 19.95 77 MET B N 1
ATOM 1394 C CA . MET B 1 77 ? -18.640 19.515 82.080 1.00 21.06 77 MET B CA 1
ATOM 1395 C C . MET B 1 77 ? -18.637 18.089 81.515 1.00 20.10 77 MET B C 1
ATOM 1396 O O . MET B 1 77 ? -19.720 17.492 81.326 1.00 21.63 77 MET B O 1
ATOM 1401 N N . ALA B 1 78 ? -17.448 17.546 81.264 1.00 18.35 78 ALA B N 1
ATOM 1402 C CA . ALA B 1 78 ? -17.299 16.242 80.621 1.00 18.00 78 ALA B CA 1
ATOM 1403 C C . ALA B 1 78 ? -17.607 15.095 81.599 1.00 17.57 78 ALA B C 1
ATOM 1404 O O . ALA B 1 78 ? -17.136 15.109 82.725 1.00 17.18 78 ALA B O 1
ATOM 1406 N N . PRO B 1 79 ? -18.369 14.085 81.150 1.00 18.18 79 PRO B N 1
ATOM 1407 C CA . PRO B 1 79 ? -18.500 12.852 81.945 1.00 17.74 79 PRO B CA 1
ATOM 1408 C C . PRO B 1 79 ? -17.141 12.132 82.124 1.00 17.29 79 PRO B C 1
ATOM 1409 O O . PRO B 1 79 ? -16.230 12.255 81.279 1.00 15.67 79 PRO B O 1
ATOM 1413 N N . LEU B 1 80 ? -16.992 11.422 83.238 1.00 16.53 80 LEU B N 1
ATOM 1414 C CA . LEU B 1 80 ? -15.831 10.568 83.486 1.00 16.91 80 LEU B CA 1
ATOM 1415 C C . LEU B 1 80 ? -14.506 11.351 83.437 1.00 16.56 80 LEU B C 1
ATOM 1416 O O . LEU B 1 80 ? -13.501 10.925 82.848 1.00 15.51 80 LEU B O 1
ATOM 1421 N N . LEU B 1 81 ? -14.506 12.505 84.090 1.00 17.72 81 LEU B N 1
ATOM 1422 C CA . LEU B 1 81 ? -13.315 13.339 84.161 1.00 16.82 81 LEU B CA 1
ATOM 1423 C C . LEU B 1 81 ? -12.253 12.718 85.057 1.00 18.11 81 LEU B C 1
ATOM 1424 O O . LEU B 1 81 ? -12.555 12.180 86.139 1.00 18.88 81 LEU B O 1
ATOM 1429 N N . GLN B 1 82 ? -11.002 12.801 84.609 1.00 17.44 82 GLN B N 1
ATOM 1430 C CA . GLN B 1 82 ? -9.857 12.329 85.404 1.00 18.50 82 GLN B CA 1
ATOM 1431 C C . GLN B 1 82 ? -8.799 13.414 85.562 1.00 18.21 82 GLN B C 1
ATOM 1432 O O . GLN B 1 82 ? -8.847 14.437 84.895 1.00 17.12 82 GLN B O 1
ATOM 1438 N N . GLU B 1 83 ? -7.844 13.206 86.474 1.00 19.45 83 GLU B N 1
ATOM 1439 C CA . GLU B 1 83 ? -6.755 14.179 86.657 1.00 19.91 83 GLU B CA 1
ATOM 1440 C C . GLU B 1 83 ? -5.865 14.301 85.411 1.00 19.21 83 GLU B C 1
ATOM 1441 O O . GLU B 1 83 ? -5.233 15.339 85.207 1.00 19.56 83 GLU B O 1
ATOM 1444 N N . ASN B 1 84 ? -5.846 13.254 84.582 1.00 17.95 84 ASN B N 1
ATOM 1445 C CA . ASN B 1 84 ? -5.081 13.223 83.348 1.00 17.22 84 ASN B CA 1
ATOM 1446 C C . ASN B 1 84 ? -5.940 13.492 82.109 1.00 15.27 84 ASN B C 1
ATOM 1447 O O . ASN B 1 84 ? -5.530 13.193 80.983 1.00 14.77 84 ASN B O 1
ATOM 1452 N N . SER B 1 85 ? -7.131 14.061 82.301 1.00 15.25 85 SER B N 1
ATOM 1453 C CA . SER B 1 85 ? -7.991 14.459 81.176 1.00 14.14 85 SER B CA 1
ATOM 1454 C C . SER B 1 85 ? -7.436 15.715 80.475 1.00 14.69 85 SER B C 1
ATOM 1455 O O . SER B 1 85 ? -7.027 16.686 81.136 1.00 15.18 85 SER B O 1
ATOM 1458 N N . ARG B 1 86 ? -7.448 15.681 79.140 1.00 14.80 86 ARG B N 1
ATOM 1459 C CA . ARG B 1 86 ? -7.179 16.852 78.294 1.00 14.69 86 ARG B CA 1
ATOM 1460 C C . ARG B 1 86 ? -8.094 16.816 77.078 1.00 14.58 86 ARG B C 1
ATOM 1461 O O . ARG B 1 86 ? -8.677 15.800 76.771 1.00 13.49 86 ARG B O 1
ATOM 1469 N N . LEU B 1 87 ? -8.232 17.939 76.409 1.00 14.75 87 LEU B N 1
ATOM 1470 C CA . LEU B 1 87 ? -8.908 17.987 75.137 1.00 14.71 87 LEU B CA 1
ATOM 1471 C C . LEU B 1 87 ? -7.911 17.661 74.052 1.00 15.05 87 LEU B C 1
ATOM 1472 O O . LEU B 1 87 ? -6.898 18.379 73.896 1.00 15.16 87 LEU B O 1
ATOM 1477 N N . GLY B 1 88 ? -8.186 16.586 73.317 1.00 13.53 88 GLY B N 1
ATOM 1478 C CA . GLY B 1 88 ? -7.255 16.097 72.297 1.00 14.37 88 GLY B CA 1
ATOM 1479 C C . GLY B 1 88 ? -6.877 17.112 71.233 1.00 15.47 88 GLY B C 1
ATOM 1480 O O . GLY B 1 88 ? -5.771 17.096 70.710 1.00 16.45 88 GLY B O 1
ATOM 1481 N N . CYS B 1 89 ? -7.802 18.004 70.904 1.00 15.76 89 CYS B N 1
ATOM 1482 C CA . CYS B 1 89 ? -7.530 19.030 69.882 1.00 17.03 89 CYS B CA 1
ATOM 1483 C C . CYS B 1 89 ? -6.567 20.121 70.305 1.00 18.33 89 CYS B C 1
ATOM 1484 O O . CYS B 1 89 ? -6.159 20.948 69.471 1.00 19.76 89 CYS B O 1
ATOM 1487 N N . GLN B 1 90 ? -6.178 20.133 71.575 1.00 17.54 90 GLN B N 1
ATOM 1488 C CA . GLN B 1 90 ? -5.204 21.096 72.086 1.00 18.70 90 GLN B CA 1
ATOM 1489 C C . GLN B 1 90 ? -3.779 20.516 72.168 1.00 18.86 90 GLN B C 1
ATOM 1490 O O . GLN B 1 90 ? -2.843 21.189 72.631 1.00 19.89 90 GLN B O 1
ATOM 1496 N N . ILE B 1 91 ? -3.620 19.265 71.738 1.00 17.60 91 ILE B N 1
ATOM 1497 C CA . ILE B 1 91 ? -2.339 18.549 71.882 1.00 17.26 91 ILE B CA 1
ATOM 1498 C C . ILE B 1 91 ? -1.684 18.376 70.513 1.00 17.33 91 ILE B C 1
ATO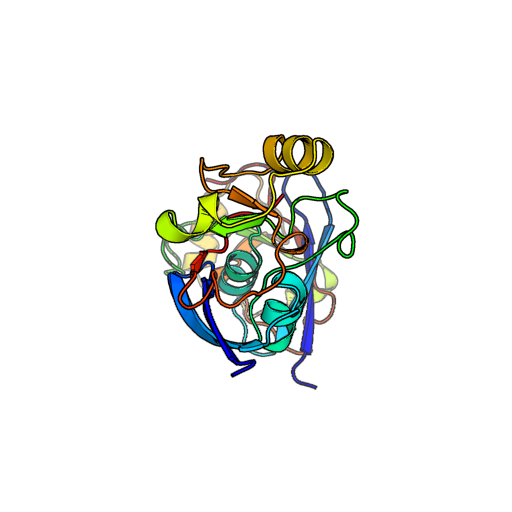M 1499 O O . ILE B 1 91 ? -2.316 17.879 69.580 1.00 16.83 91 ILE B O 1
ATOM 1504 N N . VAL B 1 92 ? -0.448 18.871 70.367 1.00 17.59 92 VAL B N 1
ATOM 1505 C CA . VAL B 1 92 ? 0.295 18.730 69.112 1.00 18.28 92 VAL B CA 1
ATOM 1506 C C . VAL B 1 92 ? 1.542 17.873 69.401 1.00 18.07 92 VAL B C 1
ATOM 1507 O O . VAL B 1 92 ? 2.218 18.078 70.403 1.00 18.53 92 VAL B O 1
ATOM 1511 N N . LEU B 1 93 ? 1.828 16.916 68.530 1.00 17.00 93 LEU B N 1
ATOM 1512 C CA . LEU B 1 93 ? 2.927 15.996 68.759 1.00 16.78 93 LEU B CA 1
ATOM 1513 C C . LEU B 1 93 ? 4.297 16.672 68.649 1.00 16.92 93 LEU B C 1
ATOM 1514 O O . LEU B 1 93 ? 4.532 17.545 67.812 1.00 18.40 93 LEU B O 1
ATOM 1519 N N . THR B 1 94 ? 5.181 16.226 69.530 1.00 18.23 94 THR B N 1
ATOM 1520 C CA . THR B 1 94 ? 6.554 16.659 69.616 1.00 19.16 94 THR B CA 1
ATOM 1521 C C . THR B 1 94 ? 7.320 15.399 69.991 1.00 18.45 94 THR B C 1
ATOM 1522 O O . THR B 1 94 ? 6.730 14.405 70.453 1.00 17.48 94 THR B O 1
ATOM 1526 N N . PRO B 1 95 ? 8.641 15.419 69.831 1.00 18.74 95 PRO B N 1
ATOM 1527 C CA . PRO B 1 95 ? 9.429 14.269 70.230 1.00 19.77 95 PRO B CA 1
ATOM 1528 C C . PRO B 1 95 ? 9.245 13.881 71.706 1.00 19.91 95 PRO B C 1
ATOM 1529 O O . PRO B 1 95 ? 9.399 12.702 72.059 1.00 20.14 95 PRO B O 1
ATOM 1533 N N . GLU B 1 96 ? 8.847 14.849 72.539 1.00 20.10 96 GLU B N 1
ATOM 1534 C CA . GLU B 1 96 ? 8.594 14.596 73.962 1.00 20.49 96 GLU B CA 1
ATOM 1535 C C . GLU B 1 96 ? 7.365 13.713 74.219 1.00 19.88 96 GLU B C 1
ATOM 1536 O O . GLU B 1 96 ? 7.220 13.182 75.301 1.00 20.43 96 GLU B O 1
ATOM 1542 N N . LEU B 1 97 ? 6.488 13.571 73.229 1.00 18.12 97 LEU B N 1
ATOM 1543 C CA . LEU B 1 97 ? 5.296 12.751 73.357 1.00 18.38 97 LEU B CA 1
ATOM 1544 C C . LEU B 1 97 ? 5.466 11.389 72.703 1.00 17.64 97 LEU B C 1
ATOM 1545 O O . LEU B 1 97 ? 4.508 10.648 72.561 1.00 18.21 97 LEU B O 1
ATOM 1550 N N . GLU B 1 98 ? 6.683 11.047 72.310 1.00 17.92 98 GLU B N 1
ATOM 1551 C CA . GLU B 1 98 ? 6.956 9.691 71.848 1.00 17.92 98 GLU B CA 1
ATOM 1552 C C . GLU B 1 98 ? 6.463 8.666 72.873 1.00 17.73 98 GLU B C 1
ATOM 1553 O O . GLU B 1 98 ? 6.849 8.693 74.044 1.00 18.60 98 GLU B O 1
ATOM 1559 N N . GLY B 1 99 ? 5.599 7.765 72.416 1.00 16.81 99 GLY B N 1
ATOM 1560 C CA . GLY B 1 99 ? 5.037 6.712 73.263 1.00 17.59 99 GLY B CA 1
ATOM 1561 C C . GLY B 1 99 ? 3.867 7.145 74.130 1.00 16.38 99 GLY B C 1
ATOM 1562 O O . GLY B 1 99 ? 3.362 6.348 74.924 1.00 17.92 99 GLY B O 1
ATOM 1563 N N . ALA B 1 100 ? 3.409 8.377 73.975 1.00 15.77 100 ALA B N 1
ATOM 1564 C CA . ALA B 1 100 ? 2.239 8.852 74.706 1.00 15.58 100 ALA B CA 1
ATOM 1565 C C . ALA B 1 100 ? 1.019 8.002 74.359 1.00 15.51 100 ALA B C 1
ATOM 1566 O O . ALA B 1 100 ? 0.854 7.606 73.210 1.00 15.73 100 ALA B O 1
ATOM 1568 N N . GLU B 1 101 ? 0.165 7.767 75.353 1.00 15.61 101 GLU B N 1
ATOM 1569 C CA . GLU B 1 101 ? -1.091 7.034 75.143 1.00 16.00 101 GLU B CA 1
ATOM 1570 C C . GLU B 1 101 ? -2.243 7.968 75.402 1.00 15.29 101 GLU B C 1
ATOM 1571 O O . GLU B 1 101 ? -2.249 8.692 76.393 1.00 15.41 101 GLU B O 1
ATOM 1577 N N . PHE B 1 102 ? -3.215 7.946 74.492 1.00 12.70 102 PHE B N 1
ATOM 1578 C CA . PHE B 1 102 ? -4.409 8.778 74.557 1.00 13.57 102 PHE B CA 1
ATOM 1579 C C . PHE B 1 102 ? -5.579 7.831 74.633 1.00 13.59 102 PHE B C 1
ATOM 1580 O O . PHE B 1 102 ? -5.889 7.141 73.651 1.00 13.34 102 PHE B O 1
ATOM 1588 N N . THR B 1 103 ? -6.186 7.728 75.811 1.00 14.39 103 THR B N 1
ATOM 1589 C CA . THR B 1 103 ? -7.302 6.800 76.047 1.00 15.03 103 THR B CA 1
ATOM 1590 C C . THR B 1 103 ? -8.614 7.521 75.842 1.00 14.89 103 THR B C 1
ATOM 1591 O O . THR B 1 103 ? -8.834 8.613 76.389 1.00 14.69 103 THR B O 1
ATOM 1595 N N . LEU B 1 104 ? -9.459 6.951 74.992 1.00 14.40 104 LEU B N 1
ATOM 1596 C CA . LEU B 1 104 ? -10.800 7.492 74.805 1.00 14.45 104 LEU B CA 1
ATOM 1597 C C . LEU B 1 104 ? -11.711 7.110 76.008 1.00 15.93 104 LEU B C 1
ATOM 1598 O O . LEU B 1 104 ? -11.826 5.927 76.366 1.00 17.40 104 LEU B O 1
ATOM 1603 N N . PRO B 1 105 ? -12.368 8.099 76.622 1.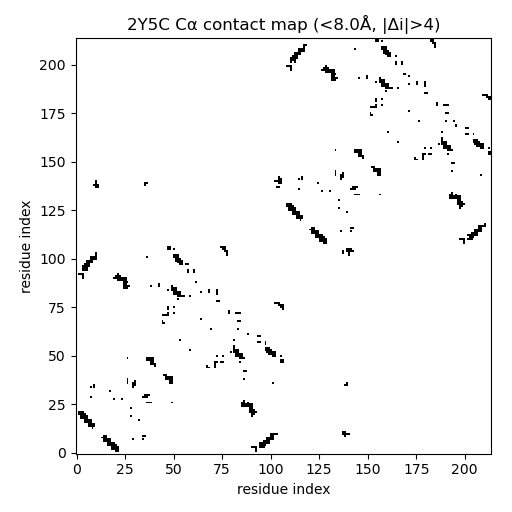00 16.10 105 PRO B N 1
ATOM 1604 C CA . PRO B 1 105 ? -13.256 7.793 77.756 1.00 16.94 105 PRO B CA 1
ATOM 1605 C C . PRO B 1 105 ? -14.461 7.005 77.288 1.00 19.14 105 PRO B C 1
ATOM 1606 O O . PRO B 1 105 ? -14.883 7.132 76.125 1.00 19.65 105 PRO B O 1
ATOM 1610 N N . LYS B 1 106 ? -15.017 6.204 78.183 1.00 21.50 106 LYS B N 1
ATOM 1611 C CA . LYS B 1 106 ? -16.092 5.276 77.818 1.00 23.15 106 LYS B CA 1
ATOM 1612 C C . LYS B 1 106 ? -17.339 6.007 77.326 1.00 24.66 106 LYS B C 1
ATOM 1613 O O . LYS B 1 106 ? -18.083 5.484 76.513 1.00 25.62 106 LYS B O 1
ATOM 1615 N N . ILE B 1 107 ? -17.555 7.216 77.837 1.00 25.57 107 ILE B N 1
ATOM 1616 C CA . ILE B 1 107 ? -18.729 8.016 77.570 1.00 27.63 107 ILE B CA 1
ATOM 1617 C C . ILE B 1 107 ? -18.258 9.404 77.174 1.00 28.34 107 ILE B C 1
ATOM 1618 O O . ILE B 1 107 ? -17.414 9.992 77.844 1.00 26.47 107 ILE B O 1
ATOM 1623 N N . THR B 1 108 ? -18.817 9.922 76.091 1.00 31.34 108 THR B N 1
ATOM 1624 C CA . THR B 1 108 ? -18.433 11.231 75.583 1.00 33.53 108 THR B CA 1
ATOM 1625 C C . THR B 1 108 ? -19.666 12.138 75.539 1.00 36.61 108 THR B C 1
ATOM 1626 O O . THR B 1 108 ? -20.761 11.678 75.175 1.00 37.42 108 THR B O 1
ATOM 1630 N N . ARG B 1 109 ? -19.498 13.407 75.931 1.00 38.45 109 ARG B N 1
ATOM 1631 C CA . ARG B 1 109 ? -20.620 14.366 76.016 1.00 41.40 109 ARG B CA 1
ATOM 1632 C C . ARG B 1 109 ? -21.169 14.727 74.631 1.00 42.99 109 ARG B C 1
ATOM 1633 O O . ARG B 1 109 ? -20.515 14.508 73.599 1.00 43.50 109 ARG B O 1
#

Nearest PDB structures (foldseek):
  2y5c-assembly1_A  TM=1.009E+00  e=3.705E-24  Homo sapiens
  8rmg-assembly1_I  TM=9.977E-01  e=8.785E-20  Homo sapiens
  8rmf-assembly1_I  TM=9.907E-01  e=4.414E-19  Homo sapiens
  2wlb-assembly2_B  TM=9.578E-01  e=3.207E-13  Schizosaccharomyces pombe
  3p1m-assembly2_H  TM=9.281E-01  e=9.215E-12  Homo sapiens

Secondary structure (DSSP, 8-state):
--EEEEEEE-TTS-EEEEEEETT-BHHHHHHHTT-----TTSSSSS--TTEEEEPHHHHTTSPPPPHHHHHHHHTSTT--TTEEEGGG-B--GGGTT-EEEPPS---/--EEEEEEE-TT--EEEEEEETT-BHHHHHHHHT-----TTSSSSS--TTEEEEPHHHHTTSPPPPHHHHHHHHTSTT--TTEEEGGG-B--GGGTT-EEEPPSS--

Solvent-accessible surface area: 10580 Å² total; per-residue (Å²): 139,86,59,0,64,1,24,0,19,24,34,91,49,112,127,37,104,6,60,0,100,70,48,27,27,0,3,81,3,0,82,144,86,68,6,39,0,81,12,75,29,143,38,63,13,69,22,7,26,2,4,0,23,0,25,108,127,26,33,104,97,18,82,116,55,87,150,124,1,73,79,33,12,115,91,10,41,91,85,88,139,24,8,15,1,0,9,47,0,70,1,52,79,96,2,85,38,0,57,0,43,5,2,57,40,28,148,140,87,60,0,64,2,22,0,18,27,81,102,46,84,126,38,103,7,55,0,104,68,47,29,24,0,3,76,3,0,66,82,23,1,6,76,4,89,14,59,28,147,37,61,12,63,22,4,10,2,3,0,23,0,30,104,130,25,42,104,100,15,72,118,56,85,151,124,0,78,85,36,11,113,92,9,42,85,83,87,118,21,8,15,1,0,10,43,0,68,1,49,80,97,2,84,38,0,53,0,43,6,1,70,101,43,160

B-factor: mean 23.31, std 8.58, range [10.79, 72.77]

Sequence (214 aa):
SDVVNVVFVDRSGQRIPVSGRVGDNVLHLAQRHGVDLEEGACEASLACSTCHVYVSEDHLDLLPPPEEREDDMLDMAPLLQENSRLGCQIVLTPELEGAEFTLPKITRSDVVNVVFVDRSGQQRIPVSGRVGDNVLHLAQRHGVDLEGACEASLACSTCHVYVSEDHLDLLPPPEEREDDMLDMAPLLQENSRLGCQIVLTPELEGAEFTLPKITR